Protein AF-A0A6A5BZR7-F1 (afdb_monomer)

Mean predicted aligned error: 7.22 Å

Organism: Naegleria fowleri (NCBI:txid5763)

Nearest PDB structures (foldseek):
  1f6o-assembly1_A  TM=9.268E-01  e=1.155E-20  Homo sapiens
  1f4r-assembly1_A  TM=9.320E-01  e=6.152E-20  Homo sapiens
  1ewn-assembly1_A  TM=9.133E-01  e=1.699E-19  Homo sapiens
  1bnk-assembly1_A  TM=9.308E-01  e=7.127E-19  Homo sapiens
  3qi5-assembly1_A  TM=9.027E-01  e=2.740E-19  Homo sapiens

Solvent-accessible surface area (backbone atoms only — not comparable to full-atom values): 13795 Å² total; per-residue (Å²): 133,86,81,86,47,73,41,71,60,60,70,69,67,34,56,35,59,31,63,58,40,36,60,63,43,49,68,25,28,46,38,31,47,56,93,90,38,76,34,41,22,30,28,37,23,30,33,41,28,73,5,45,84,27,63,71,27,85,16,32,74,66,46,79,47,93,76,50,52,39,30,24,36,44,37,32,14,26,26,38,40,61,42,101,83,65,78,39,38,35,48,25,38,12,13,20,72,53,66,76,38,36,15,26,27,37,52,28,13,29,46,51,47,77,74,19,38,58,52,20,50,48,38,44,36,76,77,30,86,86,58,55,72,89,81,53,45,77,42,53,42,19,28,25,29,47,37,31,21,36,22,57,70,53,46,48,90,84,44,46,51,43,48,33,73,78,43,90,42,42,38,50,29,37,77,57,81,78,84,69,86,73,81,90,73,86,81,92,77,91,75,95,70,97,70,91,73,91,50,76,68,84,77,55,64,63,43,54,31,26,48,31,54,52,83,94,34,82,88,18,63,78,56,30,70,40,56,41,17,42,35,35,58,91,51,57,73,21,38,55,62,82,77,57,76,90,31,71,81,44,61,45,76,45,115

Radius of gyration: 18.72 Å; Cα contacts (8 Å, |Δi|>4): 551; chains: 1; bounding box: 56×50×40 Å

Structure (mmCIF, N/CA/C/O backbone):
data_AF-A0A6A5BZR7-F1
#
_entry.id   AF-A0A6A5BZR7-F1
#
loop_
_atom_site.group_PDB
_atom_site.id
_atom_site.type_symbol
_atom_site.label_atom_id
_atom_site.label_alt_id
_atom_site.label_comp_id
_atom_site.label_asym_id
_atom_site.label_entity_id
_atom_site.label_seq_id
_atom_site.pdbx_PDB_ins_code
_atom_site.Cartn_x
_atom_site.Cartn_y
_atom_site.Cartn_z
_atom_site.occupancy
_atom_site.B_iso_or_equiv
_atom_site.auth_seq_id
_atom_site.auth_comp_id
_atom_site.auth_asym_id
_atom_site.auth_atom_id
_atom_site.pdbx_PDB_model_num
ATOM 1 N N . MET A 1 1 ? -29.714 14.299 5.072 1.00 38.81 1 MET A N 1
ATOM 2 C CA . MET A 1 1 ? -28.307 13.866 4.929 1.00 38.81 1 MET A CA 1
ATOM 3 C C . MET A 1 1 ? -28.242 12.860 3.794 1.00 38.81 1 MET A C 1
ATOM 5 O O . MET A 1 1 ? -28.954 11.868 3.857 1.00 38.81 1 MET A O 1
ATOM 9 N N . LEU A 1 2 ? -27.482 13.130 2.731 1.00 43.81 2 LEU A N 1
ATOM 10 C CA . LEU A 1 2 ? -27.268 12.144 1.669 1.00 43.81 2 LEU A CA 1
ATOM 11 C C . LEU A 1 2 ? -26.301 11.085 2.204 1.00 43.81 2 LEU A C 1
ATOM 13 O O . LEU A 1 2 ? -25.150 11.412 2.480 1.00 43.81 2 LEU A O 1
ATOM 17 N N . ALA A 1 3 ? -26.760 9.844 2.366 1.00 52.00 3 ALA A N 1
ATOM 18 C CA . ALA A 1 3 ? -25.882 8.738 2.726 1.00 52.00 3 ALA A CA 1
ATOM 19 C C . ALA A 1 3 ? -24.811 8.570 1.637 1.00 52.00 3 ALA A C 1
ATOM 21 O O . ALA A 1 3 ? -25.118 8.470 0.442 1.00 52.00 3 ALA A O 1
ATOM 22 N N . THR A 1 4 ? -23.547 8.604 2.043 1.00 62.41 4 THR A N 1
ATOM 23 C CA . THR A 1 4 ? -22.429 8.183 1.204 1.00 62.41 4 THR A CA 1
ATOM 24 C C . THR A 1 4 ? -22.495 6.668 1.100 1.00 62.41 4 THR A C 1
ATOM 26 O O . THR A 1 4 ? -22.418 5.983 2.114 1.00 62.41 4 THR A O 1
ATOM 29 N N . SER A 1 5 ? -22.711 6.150 -0.105 1.00 76.81 5 SER A N 1
ATOM 30 C CA . SER A 1 5 ? -22.790 4.715 -0.357 1.00 76.81 5 SER A CA 1
ATOM 31 C C . SER A 1 5 ? -21.512 4.255 -1.047 1.00 76.81 5 SER A C 1
ATOM 33 O O . SER A 1 5 ? -21.046 4.908 -1.983 1.00 76.81 5 SER A O 1
ATOM 35 N N . PHE A 1 6 ? -20.967 3.140 -0.581 1.00 86.06 6 PHE A N 1
ATOM 36 C CA . PHE A 1 6 ? -19.783 2.500 -1.137 1.00 86.06 6 PHE A CA 1
ATOM 37 C C . PHE A 1 6 ? -20.186 1.195 -1.818 1.00 86.06 6 PHE A C 1
ATOM 39 O O . PHE A 1 6 ? -21.152 0.552 -1.407 1.00 86.06 6 PHE A O 1
ATOM 46 N N . THR A 1 7 ? -19.453 0.814 -2.858 1.00 92.81 7 THR A N 1
ATOM 47 C CA . THR A 1 7 ? -19.550 -0.518 -3.459 1.00 92.81 7 THR A CA 1
ATOM 48 C C . THR A 1 7 ? -18.179 -1.156 -3.488 1.00 92.81 7 THR A C 1
ATOM 50 O O . THR A 1 7 ? -17.180 -0.468 -3.697 1.00 92.81 7 THR A O 1
ATOM 53 N N . ARG A 1 8 ? -18.127 -2.475 -3.307 1.00 95.62 8 ARG A N 1
ATOM 54 C CA . ARG A 1 8 ? -16.908 -3.247 -3.535 1.00 95.62 8 ARG A CA 1
ATOM 55 C C . ARG A 1 8 ? -16.474 -3.080 -4.990 1.00 95.62 8 ARG A C 1
ATOM 57 O O . ARG A 1 8 ? -17.323 -3.101 -5.884 1.00 95.62 8 ARG A O 1
ATOM 64 N N . VAL A 1 9 ? -15.172 -2.918 -5.218 1.00 95.62 9 VAL A N 1
ATOM 65 C CA . VAL A 1 9 ? -14.629 -2.904 -6.585 1.00 95.62 9 VAL A CA 1
ATOM 66 C C . VAL A 1 9 ? -14.819 -4.286 -7.230 1.00 95.62 9 VAL A C 1
ATOM 68 O O . VAL A 1 9 ? -14.765 -5.299 -6.523 1.00 95.62 9 VAL A O 1
ATOM 71 N N . PRO A 1 10 ? -15.047 -4.369 -8.550 1.00 95.19 10 PRO A N 1
ATOM 72 C CA . PRO A 1 10 ? -15.221 -5.652 -9.221 1.00 95.19 10 PRO A CA 1
ATOM 73 C C . PRO A 1 10 ? -13.915 -6.464 -9.231 1.00 95.19 10 PRO A C 1
ATOM 75 O O . PRO A 1 10 ? -12.820 -5.917 -9.125 1.00 95.19 10 PRO A O 1
ATOM 78 N N . ALA A 1 11 ? -14.013 -7.789 -9.349 1.00 93.75 11 ALA A N 1
ATOM 79 C CA . ALA A 1 11 ? -12.857 -8.688 -9.256 1.00 93.75 11 ALA A CA 1
ATOM 80 C C . ALA A 1 11 ? -11.790 -8.438 -10.343 1.00 93.75 11 ALA A C 1
ATOM 82 O O . ALA A 1 11 ? -10.596 -8.585 -10.084 1.00 93.75 11 ALA A O 1
ATOM 83 N N . ASP A 1 12 ? -12.212 -8.019 -11.535 1.00 93.19 12 ASP A N 1
ATOM 84 C CA . ASP A 1 12 ? -11.346 -7.669 -12.664 1.00 93.19 12 ASP A CA 1
ATOM 85 C C . ASP A 1 12 ? -10.658 -6.301 -12.499 1.00 93.19 12 ASP A C 1
ATOM 87 O O . ASP A 1 12 ? -9.730 -5.982 -13.245 1.00 93.19 12 ASP A O 1
ATOM 91 N N . PHE A 1 13 ? -11.033 -5.506 -11.486 1.00 95.12 13 PHE A N 1
ATOM 92 C CA . PHE A 1 13 ? -10.380 -4.234 -11.170 1.00 95.12 13 PHE A CA 1
ATOM 93 C C . PHE A 1 13 ? -8.868 -4.399 -10.981 1.00 95.12 13 PHE A C 1
ATOM 95 O O . PHE A 1 13 ? -8.091 -3.568 -11.451 1.00 95.12 13 PHE A O 1
ATOM 102 N N . TYR A 1 14 ? -8.448 -5.475 -10.317 1.00 95.56 14 TYR A N 1
ATOM 103 C CA . TYR A 1 14 ? -7.046 -5.725 -9.992 1.00 95.56 14 TYR A CA 1
ATOM 104 C C . TYR A 1 14 ? -6.211 -6.154 -11.207 1.00 95.56 14 TYR A C 1
ATOM 106 O O . TYR A 1 14 ? -4.990 -6.008 -11.201 1.00 95.56 14 TYR A O 1
ATOM 114 N N . GLU A 1 15 ? -6.850 -6.678 -12.254 1.00 90.31 15 GLU A N 1
ATOM 115 C CA . GLU A 1 15 ? -6.195 -7.276 -13.416 1.00 90.31 15 GLU A CA 1
ATOM 116 C C . GLU A 1 15 ? -5.726 -6.202 -14.410 1.00 90.31 15 GLU A C 1
ATOM 118 O O . GLU A 1 15 ? -6.294 -6.013 -15.490 1.00 90.31 15 GLU A O 1
ATOM 123 N N . LYS A 1 16 ? -4.651 -5.489 -14.065 1.00 91.50 16 LYS A N 1
ATOM 124 C CA . LYS A 1 16 ? -4.050 -4.418 -14.880 1.00 91.50 16 LYS A CA 1
ATOM 125 C C . LYS A 1 16 ? -2.525 -4.473 -14.820 1.00 91.50 16 LYS A C 1
ATOM 127 O O . LYS A 1 16 ? -1.957 -5.215 -14.027 1.00 91.50 16 LYS A O 1
ATOM 132 N N . ASP A 1 17 ? -1.837 -3.709 -15.666 1.00 93.69 17 ASP A N 1
ATOM 133 C CA . ASP A 1 17 ? -0.408 -3.489 -15.435 1.00 93.69 17 ASP A CA 1
ATOM 134 C C . ASP A 1 17 ? -0.195 -2.740 -14.104 1.00 93.69 17 ASP A C 1
ATOM 136 O O . ASP A 1 17 ? -1.072 -2.015 -13.625 1.00 93.69 17 ASP A O 1
ATOM 140 N N . CYS A 1 18 ? 0.967 -2.950 -13.482 1.00 96.00 18 CYS A N 1
ATOM 141 C CA . CYS A 1 18 ? 1.227 -2.499 -12.115 1.00 96.00 18 CYS A CA 1
ATOM 142 C C . CYS A 1 18 ? 1.126 -0.973 -11.959 1.00 96.00 18 CYS A C 1
ATOM 144 O O . CYS A 1 18 ? 0.623 -0.486 -10.946 1.00 96.00 18 CYS A O 1
ATOM 146 N N . GLU A 1 19 ? 1.556 -0.211 -12.966 1.00 95.94 19 GLU A N 1
ATOM 147 C CA . GLU A 1 19 ? 1.469 1.249 -12.930 1.00 95.94 19 GLU A CA 1
ATOM 148 C C . GLU A 1 19 ? 0.034 1.745 -13.079 1.00 95.94 19 GLU A C 1
ATOM 150 O O . GLU A 1 19 ? -0.363 2.672 -12.374 1.00 95.94 19 GLU A O 1
ATOM 155 N N . THR A 1 20 ? -0.750 1.151 -13.980 1.00 95.62 20 THR A N 1
ATOM 156 C CA . THR A 1 20 ? -2.169 1.489 -14.133 1.00 95.62 20 THR A CA 1
ATOM 157 C C . THR A 1 20 ? -2.944 1.158 -12.866 1.00 95.62 20 THR A C 1
ATOM 159 O O . THR A 1 20 ? -3.665 2.019 -12.366 1.00 95.62 20 THR A O 1
ATOM 162 N N . LEU A 1 21 ? -2.732 -0.025 -12.274 1.00 96.94 21 LEU A N 1
ATOM 163 C CA . LEU A 1 21 ? -3.353 -0.360 -10.991 1.00 96.94 21 LEU A CA 1
ATOM 164 C C . LEU A 1 21 ? -2.958 0.647 -9.902 1.00 96.94 21 LEU A C 1
ATOM 166 O O . LEU A 1 21 ? -3.813 1.102 -9.150 1.00 96.94 21 LEU A O 1
ATOM 170 N N . ALA A 1 22 ? -1.682 1.038 -9.826 1.00 97.88 22 ALA A N 1
ATOM 171 C CA . ALA A 1 22 ? -1.225 2.014 -8.840 1.00 97.88 22 ALA A CA 1
ATOM 172 C C . ALA A 1 22 ? -1.935 3.370 -8.983 1.00 97.88 22 ALA A C 1
ATOM 174 O O . ALA A 1 22 ? -2.339 3.965 -7.985 1.00 97.88 22 ALA A O 1
ATOM 175 N N . LYS A 1 23 ? -2.135 3.846 -10.213 1.00 96.44 23 LYS A N 1
ATOM 176 C CA . LYS A 1 23 ? -2.876 5.088 -10.477 1.00 96.44 23 LYS A CA 1
ATOM 177 C C . LYS A 1 23 ? -4.348 4.951 -10.082 1.00 96.44 23 LYS A C 1
ATOM 179 O O . LYS A 1 23 ? -4.868 5.836 -9.413 1.00 96.44 23 LYS A O 1
ATOM 184 N N . GLU A 1 24 ? -4.978 3.828 -10.422 1.00 95.38 24 GLU A N 1
ATOM 185 C CA . GLU A 1 24 ? -6.392 3.549 -10.133 1.00 95.38 24 GLU A CA 1
ATOM 186 C C . GLU A 1 24 ? -6.716 3.295 -8.670 1.00 95.38 24 GLU A C 1
ATOM 188 O O . GLU A 1 24 ? -7.863 3.461 -8.258 1.00 95.38 24 GLU A O 1
ATOM 193 N N . LEU A 1 25 ? -5.729 2.869 -7.885 1.00 97.12 25 LEU A N 1
ATOM 194 C CA . LEU A 1 25 ? -5.889 2.699 -6.449 1.00 97.12 25 LEU A CA 1
ATOM 195 C C . LEU A 1 25 ? -6.052 4.040 -5.733 1.00 97.12 25 LEU A C 1
ATOM 197 O O . LEU A 1 25 ? -6.693 4.078 -4.687 1.00 97.12 25 LEU A O 1
ATOM 201 N N . ILE A 1 26 ? -5.514 5.137 -6.278 1.00 97.12 26 ILE A N 1
ATOM 202 C CA . ILE A 1 26 ? -5.724 6.471 -5.709 1.00 97.12 26 ILE A CA 1
ATOM 203 C C . ILE A 1 26 ? -7.222 6.795 -5.726 1.00 97.12 26 ILE A C 1
ATOM 205 O O . ILE A 1 26 ? -7.882 6.693 -6.752 1.00 97.12 26 ILE A O 1
ATOM 209 N N . GLY A 1 27 ? -7.758 7.181 -4.568 1.00 94.25 27 GLY A N 1
ATOM 210 C CA . GLY A 1 27 ? -9.181 7.478 -4.397 1.00 94.25 27 GLY A CA 1
ATOM 211 C C . GLY A 1 27 ? -10.055 6.277 -4.026 1.00 94.25 27 GLY A C 1
ATOM 212 O O . GLY A 1 27 ? -11.164 6.481 -3.531 1.00 94.25 27 GLY A O 1
ATOM 213 N N . LYS A 1 28 ? -9.568 5.036 -4.167 1.00 95.75 28 LYS A N 1
ATOM 214 C CA . LYS A 1 28 ? -10.268 3.851 -3.642 1.00 95.75 28 LYS A CA 1
ATOM 215 C C . LYS A 1 28 ? -10.178 3.800 -2.123 1.00 95.75 28 LYS A C 1
ATOM 217 O O . LYS A 1 28 ? -9.258 4.350 -1.517 1.00 95.75 28 LYS A O 1
ATOM 222 N N . VAL A 1 29 ? -11.132 3.120 -1.502 1.00 96.88 29 VAL A N 1
ATOM 223 C CA . VAL A 1 29 ? -11.183 2.940 -0.052 1.00 96.88 29 VAL A CA 1
ATOM 224 C C . VAL A 1 29 ? -10.634 1.568 0.291 1.00 96.88 29 VAL A C 1
ATOM 226 O O . VAL A 1 29 ? -11.188 0.558 -0.133 1.00 96.88 29 VAL A O 1
ATOM 229 N N . LEU A 1 30 ? -9.557 1.533 1.074 1.00 98.44 30 LEU A N 1
ATOM 230 C CA . LEU A 1 30 ? -9.079 0.298 1.683 1.00 98.44 30 LEU A CA 1
ATOM 231 C C . LEU A 1 30 ? -9.854 0.051 2.970 1.00 98.44 30 LEU A C 1
ATOM 233 O O . LEU A 1 30 ? -9.912 0.929 3.834 1.00 98.44 30 LEU A O 1
ATOM 237 N N . VAL A 1 31 ? -10.431 -1.141 3.085 1.00 98.19 31 VAL A N 1
ATOM 238 C CA . VAL A 1 31 ? -11.244 -1.555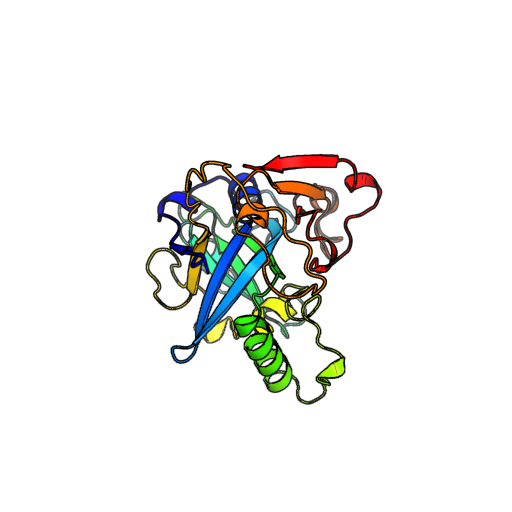 4.226 1.00 98.19 31 VAL A CA 1
ATOM 239 C C . VAL A 1 31 ? -10.600 -2.754 4.903 1.00 98.19 31 VAL A C 1
ATOM 241 O O . VAL A 1 31 ? -10.197 -3.700 4.231 1.00 98.19 31 VAL A O 1
ATOM 244 N N . HIS A 1 32 ? -10.539 -2.710 6.233 1.00 98.44 32 HIS A N 1
ATOM 245 C CA . HIS A 1 32 ? -10.290 -3.872 7.074 1.00 98.44 32 HIS A CA 1
ATOM 246 C C . HIS A 1 32 ? -11.384 -3.981 8.146 1.00 98.44 32 HIS A C 1
ATOM 248 O O . HIS A 1 32 ? -11.616 -3.036 8.904 1.00 98.44 32 HIS A O 1
ATOM 254 N N . VAL A 1 33 ? -12.080 -5.116 8.204 1.00 97.75 33 VAL A N 1
ATOM 255 C CA . VAL A 1 33 ? -13.114 -5.403 9.203 1.00 97.75 33 VAL A CA 1
ATOM 256 C C . VAL A 1 33 ? -12.502 -6.171 10.372 1.00 97.75 33 VAL A C 1
ATOM 258 O O . VAL A 1 33 ? -12.254 -7.365 10.286 1.00 97.75 33 VAL A O 1
ATOM 261 N N . VAL A 1 34 ? -12.322 -5.498 11.507 1.00 94.38 34 VAL A N 1
ATOM 262 C CA . VAL A 1 34 ? -11.735 -6.074 12.724 1.00 94.38 34 VAL A CA 1
ATOM 263 C C . VAL A 1 34 ? -12.813 -6.198 13.791 1.00 94.38 34 VAL A C 1
ATOM 265 O O . VAL A 1 34 ? -13.373 -5.194 14.225 1.00 94.38 34 VAL A O 1
ATOM 268 N N . ASN A 1 35 ? -13.102 -7.415 14.265 1.00 92.56 35 ASN A N 1
ATOM 269 C CA . ASN A 1 35 ? -14.135 -7.659 15.285 1.00 92.56 35 ASN A CA 1
ATOM 270 C C . ASN A 1 35 ? -15.490 -7.007 14.930 1.00 92.56 35 ASN A C 1
ATOM 272 O O . ASN A 1 35 ? -16.092 -6.331 15.765 1.00 92.56 35 ASN A O 1
ATOM 276 N N . GLN A 1 36 ? -15.940 -7.173 13.679 1.00 94.00 36 GLN A N 1
ATOM 277 C CA . GLN A 1 36 ? -17.164 -6.567 13.120 1.00 94.00 36 GLN A CA 1
ATOM 278 C C . GLN A 1 36 ? -17.147 -5.028 13.046 1.00 94.00 36 GLN A C 1
ATOM 280 O O . GLN A 1 36 ? -18.164 -4.414 12.729 1.00 94.00 36 GLN A O 1
ATOM 285 N N . LYS A 1 37 ? -16.005 -4.384 13.313 1.00 95.38 37 LYS A N 1
ATOM 286 C CA . LYS A 1 37 ? -15.824 -2.941 13.148 1.00 95.38 37 LYS A CA 1
ATOM 287 C C . LYS A 1 37 ? -15.039 -2.653 11.884 1.00 95.38 37 LYS A C 1
ATOM 289 O O . LYS A 1 37 ? -13.971 -3.214 11.657 1.00 95.38 37 LYS A O 1
ATOM 294 N N . ARG A 1 38 ? -15.557 -1.730 11.088 1.00 95.75 38 ARG A N 1
ATOM 295 C CA . ARG A 1 38 ? -14.895 -1.223 9.895 1.00 95.75 38 ARG A CA 1
ATOM 296 C C . ARG A 1 38 ? -13.774 -0.261 10.287 1.00 95.75 38 ARG A C 1
ATOM 298 O O . ARG A 1 38 ? -14.024 0.709 10.995 1.00 95.75 38 ARG A O 1
ATOM 305 N N . VAL A 1 39 ? -12.566 -0.506 9.793 1.00 97.62 39 VAL A N 1
ATOM 306 C CA . VAL A 1 39 ? -11.456 0.449 9.820 1.00 97.62 39 VAL A CA 1
ATOM 307 C C . VAL A 1 39 ? -11.050 0.714 8.375 1.00 97.62 39 VAL A C 1
ATOM 309 O O . VAL A 1 39 ? -10.584 -0.190 7.682 1.00 97.62 39 VAL A O 1
ATOM 312 N N . SER A 1 40 ? -11.265 1.936 7.892 1.00 97.00 40 SER A N 1
ATOM 313 C CA . SER A 1 40 ? -11.065 2.275 6.484 1.00 97.00 40 SER A CA 1
ATOM 314 C C . SER A 1 40 ? -10.424 3.635 6.242 1.00 97.00 40 SER A C 1
ATOM 316 O O . SER A 1 40 ? -10.392 4.516 7.099 1.00 97.00 40 SER A O 1
ATOM 318 N N . GLY A 1 41 ? -9.897 3.813 5.035 1.00 96.56 41 GLY A N 1
ATOM 319 C CA . GLY A 1 41 ? -9.432 5.109 4.566 1.00 96.56 41 GLY A CA 1
ATOM 320 C C . GLY A 1 41 ? -9.246 5.139 3.057 1.00 96.56 41 GLY A C 1
ATOM 321 O O . GLY A 1 41 ? -9.022 4.109 2.418 1.00 96.56 41 GLY A O 1
ATOM 322 N N . VAL A 1 42 ? -9.339 6.337 2.492 1.00 97.06 42 VAL A N 1
ATOM 323 C CA . VAL A 1 42 ? -9.114 6.585 1.069 1.00 97.06 42 VAL A CA 1
ATOM 324 C C . VAL A 1 42 ? -7.622 6.534 0.783 1.00 97.06 42 VAL A C 1
ATOM 326 O O . VAL A 1 42 ? -6.839 7.194 1.457 1.00 97.06 42 VAL A O 1
ATOM 329 N N . ILE A 1 43 ? -7.212 5.779 -0.227 1.00 98.31 43 ILE A N 1
ATOM 330 C CA . ILE A 1 43 ? -5.817 5.667 -0.640 1.00 98.31 43 ILE A CA 1
ATOM 331 C C . ILE A 1 43 ? -5.377 6.976 -1.309 1.00 98.31 43 ILE A C 1
ATOM 333 O O . ILE A 1 43 ? -5.956 7.413 -2.304 1.00 98.31 43 ILE A O 1
ATOM 337 N N . VAL A 1 44 ? -4.328 7.600 -0.769 1.00 98.12 44 VAL A N 1
ATOM 338 C CA . VAL A 1 44 ? -3.804 8.897 -1.250 1.00 98.12 44 VAL A CA 1
ATOM 339 C C . VAL A 1 44 ? -2.353 8.827 -1.726 1.00 98.12 44 VAL A C 1
ATOM 341 O O . VAL A 1 44 ? -1.865 9.759 -2.369 1.00 98.12 44 VAL A O 1
ATOM 344 N N . GLU A 1 45 ? -1.652 7.736 -1.411 1.00 98.69 45 GLU A N 1
ATOM 345 C CA . GLU A 1 45 ? -0.258 7.527 -1.788 1.00 98.69 45 GLU A CA 1
ATOM 346 C C . GLU A 1 45 ? 0.053 6.044 -1.983 1.00 98.69 45 GLU A C 1
ATOM 348 O O . GLU A 1 45 ? -0.201 5.228 -1.088 1.00 98.69 45 GLU A O 1
ATOM 353 N N . VAL A 1 46 ? 0.676 5.716 -3.114 1.00 98.88 46 VAL A N 1
ATOM 354 C CA . VAL A 1 46 ? 1.126 4.357 -3.435 1.00 98.88 46 VAL A CA 1
ATOM 355 C C . VAL A 1 46 ? 2.475 4.345 -4.155 1.00 98.88 46 VAL A C 1
ATOM 357 O O . VAL A 1 46 ? 2.913 5.363 -4.694 1.00 98.88 46 VAL A O 1
ATOM 360 N N . GLU A 1 47 ? 3.125 3.183 -4.201 1.00 98.75 47 GLU A N 1
ATOM 361 C CA . GLU A 1 47 ? 4.308 2.923 -5.034 1.00 98.75 47 GLU A CA 1
ATOM 362 C C . GLU A 1 47 ? 4.121 1.651 -5.862 1.00 98.75 47 GLU A C 1
ATOM 364 O O . GLU A 1 47 ? 3.724 0.618 -5.329 1.00 98.75 47 GLU A O 1
ATOM 369 N N . ALA A 1 48 ? 4.437 1.715 -7.155 1.00 98.50 48 ALA A N 1
ATOM 370 C CA . ALA A 1 48 ? 4.446 0.559 -8.042 1.00 98.50 48 ALA A CA 1
ATOM 371 C C . ALA A 1 48 ? 5.806 -0.156 -8.003 1.00 98.50 48 ALA A C 1
ATOM 373 O O . ALA A 1 48 ? 6.868 0.480 -8.049 1.00 98.50 48 ALA A O 1
ATOM 374 N N . TYR A 1 49 ? 5.758 -1.487 -7.959 1.00 98.06 49 TYR A N 1
ATOM 375 C CA . TYR A 1 49 ? 6.909 -2.373 -8.103 1.00 98.06 49 TYR A CA 1
ATOM 376 C C . TYR A 1 49 ? 6.668 -3.310 -9.288 1.00 98.06 49 TYR A C 1
ATOM 378 O O . TYR A 1 49 ? 5.751 -4.135 -9.263 1.00 98.06 49 TYR A O 1
ATOM 386 N N . LEU A 1 50 ? 7.460 -3.140 -10.352 1.00 96.81 50 LEU A N 1
ATOM 387 C CA . LEU A 1 50 ? 7.145 -3.691 -11.685 1.00 96.81 50 LEU A CA 1
ATOM 388 C C . LEU A 1 50 ? 7.575 -5.149 -11.885 1.00 96.81 50 LEU A C 1
ATOM 390 O O . LEU A 1 50 ? 7.319 -5.732 -12.933 1.00 96.81 50 LEU A O 1
ATOM 394 N N . GLY A 1 51 ? 8.196 -5.758 -10.880 1.00 95.38 51 GLY A N 1
ATOM 395 C CA . GLY A 1 51 ? 8.583 -7.161 -10.929 1.00 95.38 51 GLY A CA 1
ATOM 396 C C . GLY A 1 51 ? 10.019 -7.386 -11.383 1.00 95.38 51 GLY A C 1
ATOM 397 O O . GLY A 1 51 ? 10.942 -6.765 -10.858 1.00 95.38 51 GLY A O 1
ATOM 398 N N . ASP A 1 52 ? 10.200 -8.304 -12.329 1.00 94.69 52 ASP A N 1
ATOM 399 C CA . ASP A 1 52 ? 11.489 -8.900 -12.701 1.00 94.69 52 ASP A CA 1
ATOM 400 C C . ASP A 1 52 ? 12.540 -7.884 -13.164 1.00 94.69 52 ASP A C 1
ATOM 402 O O . ASP A 1 52 ? 13.731 -8.068 -12.927 1.00 94.69 52 ASP A O 1
ATOM 406 N N . GLU A 1 53 ? 12.116 -6.802 -13.803 1.00 95.06 53 GLU A N 1
ATOM 407 C CA . GLU A 1 53 ? 12.995 -5.741 -14.298 1.00 95.06 53 GLU A CA 1
ATOM 408 C C . GLU A 1 53 ? 13.352 -4.702 -13.227 1.00 95.06 53 GLU A C 1
ATOM 410 O O . GLU A 1 53 ? 14.386 -4.042 -13.320 1.00 95.06 53 GLU A O 1
ATOM 415 N N . ASP A 1 54 ? 12.527 -4.573 -12.189 1.00 97.25 54 ASP A N 1
ATOM 416 C CA . ASP A 1 54 ? 12.603 -3.490 -11.219 1.00 97.25 54 ASP A CA 1
ATOM 417 C C . ASP A 1 54 ? 13.599 -3.789 -10.103 1.00 97.25 54 ASP A C 1
ATOM 419 O O . ASP A 1 54 ? 13.283 -4.531 -9.175 1.00 97.25 54 ASP A O 1
ATOM 423 N N . LYS A 1 55 ? 14.783 -3.160 -10.142 1.00 97.88 55 LYS A N 1
ATOM 424 C CA . LYS A 1 55 ? 15.847 -3.341 -9.132 1.00 97.88 55 LYS A CA 1
ATOM 425 C C . LYS A 1 55 ? 15.402 -3.055 -7.694 1.00 97.88 55 LYS A C 1
ATOM 427 O O . LYS A 1 55 ? 16.030 -3.555 -6.761 1.00 97.88 55 LYS A O 1
ATOM 432 N N . ALA A 1 56 ? 14.347 -2.261 -7.496 1.00 97.19 56 ALA A N 1
ATOM 433 C CA . ALA A 1 56 ? 13.797 -1.979 -6.171 1.00 97.19 56 ALA A CA 1
ATOM 434 C C . ALA A 1 56 ? 12.785 -3.038 -5.696 1.00 97.19 56 ALA A C 1
ATOM 436 O O . ALA A 1 56 ? 12.396 -3.030 -4.528 1.00 97.19 56 ALA A O 1
ATOM 437 N N . SER A 1 57 ? 12.327 -3.928 -6.580 1.00 96.69 57 SER A N 1
ATOM 438 C CA . SER A 1 57 ? 11.337 -4.954 -6.263 1.00 96.69 57 SER A CA 1
ATOM 439 C C . SER A 1 57 ? 11.960 -6.170 -5.579 1.00 96.69 57 SER A C 1
ATOM 441 O O . SER A 1 57 ? 13.059 -6.621 -5.906 1.00 96.69 57 SER A O 1
ATOM 443 N N . HIS A 1 58 ? 11.209 -6.793 -4.669 1.00 95.81 58 HIS A N 1
ATOM 444 C CA . HIS A 1 58 ? 11.606 -8.066 -4.057 1.00 95.81 58 HIS A CA 1
ATOM 445 C C . HIS A 1 58 ? 11.622 -9.244 -5.033 1.00 95.81 58 HIS A C 1
ATOM 447 O O . HIS A 1 58 ? 12.184 -10.290 -4.712 1.00 95.81 58 HIS A O 1
ATOM 453 N N . SER A 1 59 ? 10.991 -9.091 -6.188 1.00 96.62 59 SER A N 1
ATOM 454 C CA . SER A 1 59 ? 10.946 -10.058 -7.284 1.00 96.62 59 SER A CA 1
ATOM 455 C C . SER A 1 59 ? 11.955 -9.756 -8.392 1.00 96.62 59 SER A C 1
ATOM 457 O O . SER A 1 59 ? 11.976 -10.483 -9.375 1.00 96.62 59 SER A O 1
ATOM 459 N N . TYR A 1 60 ? 12.820 -8.743 -8.241 1.00 96.81 60 TYR A N 1
ATOM 460 C CA . TYR A 1 60 ? 13.844 -8.407 -9.236 1.00 96.81 60 TYR A CA 1
ATOM 461 C C . TYR A 1 60 ? 14.619 -9.650 -9.702 1.00 96.81 60 TYR A C 1
ATOM 463 O O . TYR A 1 60 ? 15.126 -10.403 -8.865 1.00 96.81 60 TYR A O 1
ATOM 471 N N . LEU A 1 61 ? 14.741 -9.841 -11.018 1.00 96.38 61 LEU A N 1
ATOM 472 C CA . LEU A 1 61 ? 15.284 -11.030 -11.691 1.00 96.38 61 LEU A CA 1
ATOM 473 C C . LEU A 1 61 ? 14.503 -12.328 -11.422 1.00 96.38 61 LEU A C 1
ATOM 475 O O . LEU A 1 61 ? 15.098 -13.404 -11.350 1.00 96.38 61 LEU A O 1
ATOM 479 N N . GLY A 1 62 ? 13.188 -12.239 -11.216 1.00 94.69 62 GLY A N 1
ATOM 480 C CA . GLY A 1 62 ? 12.331 -13.388 -10.918 1.00 94.69 62 GLY A CA 1
ATOM 481 C C . GLY A 1 62 ? 12.652 -14.053 -9.575 1.00 94.69 62 GLY A C 1
ATOM 482 O O . GLY A 1 62 ? 12.411 -15.246 -9.389 1.00 94.69 62 GLY A O 1
ATOM 483 N N . LYS A 1 63 ? 13.250 -13.319 -8.624 1.00 95.69 63 LYS A N 1
ATOM 484 C CA . LYS A 1 63 ? 13.650 -13.871 -7.320 1.00 95.69 63 LYS A CA 1
ATOM 485 C C . LYS A 1 63 ? 12.439 -14.394 -6.560 1.00 95.69 63 LYS A C 1
ATOM 487 O O . LYS A 1 63 ? 11.585 -13.614 -6.142 1.00 95.69 63 LYS A O 1
ATOM 492 N N . GLN A 1 64 ? 12.409 -15.690 -6.282 1.00 95.31 64 GLN A N 1
ATOM 493 C CA . GLN A 1 64 ? 11.370 -16.325 -5.473 1.00 95.31 64 GLN A CA 1
ATOM 494 C C . GLN A 1 64 ? 11.939 -16.845 -4.153 1.00 95.31 64 GLN A C 1
ATOM 496 O O . GLN A 1 64 ? 13.022 -17.422 -4.087 1.00 95.31 64 GLN A O 1
ATOM 501 N N . SER A 1 65 ? 11.203 -16.615 -3.071 1.00 95.06 65 SER A N 1
ATOM 502 C CA . SER A 1 65 ? 11.537 -17.064 -1.725 1.00 95.06 65 SER A CA 1
ATOM 503 C C . SER A 1 65 ? 10.267 -17.219 -0.890 1.00 95.06 65 SER A C 1
ATOM 505 O O . SER A 1 65 ? 9.222 -16.648 -1.197 1.00 95.06 65 SER A O 1
ATOM 507 N N . GLN A 1 66 ? 10.374 -17.879 0.263 1.00 93.88 66 GLN A N 1
ATOM 508 C CA . GLN A 1 66 ? 9.267 -17.933 1.228 1.00 93.88 66 GLN A CA 1
ATOM 509 C C . GLN A 1 66 ? 8.817 -16.543 1.720 1.00 93.88 66 GLN A C 1
ATOM 511 O O . GLN A 1 66 ? 7.715 -16.396 2.241 1.00 93.88 66 GLN A O 1
ATOM 516 N N . LYS A 1 67 ? 9.658 -15.509 1.572 1.00 93.00 67 LYS A N 1
ATOM 517 C CA . LYS A 1 67 ? 9.360 -14.141 2.020 1.00 93.00 67 LYS A CA 1
ATOM 518 C C . LYS A 1 67 ? 8.537 -13.324 1.027 1.00 93.00 67 LYS A C 1
ATOM 520 O O . LYS A 1 67 ? 7.946 -12.333 1.438 1.00 93.00 67 LYS A O 1
ATOM 525 N N . ASN A 1 68 ? 8.531 -13.696 -0.250 1.00 95.75 68 ASN A N 1
ATOM 526 C CA . ASN A 1 68 ? 7.834 -12.959 -1.305 1.00 95.75 68 ASN A CA 1
ATOM 527 C C . ASN A 1 68 ? 6.893 -13.842 -2.129 1.00 95.75 68 ASN A C 1
ATOM 529 O O . ASN A 1 68 ? 6.369 -13.360 -3.123 1.00 95.75 68 ASN A O 1
ATOM 533 N N . LYS A 1 69 ? 6.651 -15.096 -1.717 1.00 96.25 69 LYS A N 1
ATOM 534 C CA . LYS A 1 69 ? 5.742 -16.024 -2.408 1.00 96.25 69 LYS A CA 1
ATOM 535 C C . LYS A 1 69 ? 4.390 -15.382 -2.748 1.00 96.25 69 LYS A C 1
ATOM 537 O O . LYS A 1 69 ? 3.913 -15.545 -3.861 1.00 96.25 69 LYS A O 1
ATOM 542 N N . SER A 1 70 ? 3.838 -14.580 -1.836 1.00 97.25 70 SER A N 1
ATOM 543 C CA . SER A 1 70 ? 2.528 -13.946 -2.002 1.00 97.25 70 SER A CA 1
ATOM 544 C C . SER A 1 70 ? 2.532 -12.843 -3.064 1.00 97.25 70 SER A C 1
ATOM 546 O O . SER A 1 70 ? 1.502 -12.603 -3.671 1.00 97.25 70 SER A O 1
ATOM 548 N N . MET A 1 71 ? 3.691 -12.243 -3.380 1.00 97.00 71 MET A N 1
ATOM 549 C CA . MET A 1 71 ? 3.842 -11.306 -4.506 1.00 97.00 71 MET A CA 1
ATOM 550 C C . MET A 1 71 ? 3.563 -11.981 -5.863 1.00 97.00 71 MET A C 1
ATOM 552 O O . MET A 1 71 ? 3.227 -11.300 -6.823 1.00 97.00 71 MET A O 1
ATOM 556 N N . TYR A 1 72 ? 3.731 -13.305 -5.954 1.00 96.94 72 TYR A N 1
ATOM 557 C CA . TYR A 1 72 ? 3.559 -14.085 -7.185 1.00 96.94 72 TYR A CA 1
ATOM 558 C C . TYR A 1 72 ? 2.152 -14.679 -7.347 1.00 96.94 72 TYR A C 1
ATOM 560 O O . TYR A 1 72 ? 1.895 -15.354 -8.348 1.00 96.94 72 TYR A O 1
ATOM 568 N N . LEU A 1 73 ? 1.262 -14.443 -6.377 1.00 96.56 73 LEU A N 1
ATOM 569 C CA . LEU A 1 73 ? -0.146 -14.822 -6.469 1.00 96.56 73 LEU A CA 1
ATOM 570 C C . LEU A 1 73 ? -0.867 -13.975 -7.534 1.00 96.56 73 LEU A C 1
ATOM 572 O O . LEU A 1 73 ? -0.395 -12.883 -7.869 1.00 96.56 73 LEU A O 1
ATOM 576 N N . PRO A 1 74 ? -2.020 -14.443 -8.051 1.00 95.94 74 PRO A N 1
ATOM 577 C CA . PRO A 1 74 ? -2.821 -13.681 -9.007 1.00 95.94 74 PRO A CA 1
ATOM 578 C C . PRO A 1 74 ? -3.155 -12.269 -8.513 1.00 95.94 74 PRO A C 1
ATOM 580 O O . PRO A 1 74 ? -3.162 -12.015 -7.308 1.00 95.94 74 PRO A O 1
ATOM 583 N N . ALA A 1 75 ? -3.485 -11.352 -9.421 1.00 97.50 75 ALA A N 1
ATOM 584 C CA . ALA A 1 75 ? -3.880 -9.993 -9.060 1.00 97.50 75 ALA A CA 1
ATOM 585 C C . ALA A 1 75 ? -4.997 -9.951 -7.993 1.00 97.50 75 ALA A C 1
ATOM 587 O O . ALA A 1 75 ? -5.932 -10.762 -8.010 1.00 97.50 75 ALA A O 1
ATOM 588 N N . GLY A 1 76 ? -4.889 -8.987 -7.074 1.00 97.75 76 GLY A N 1
ATOM 589 C CA . GLY A 1 76 ? -5.846 -8.767 -5.985 1.00 97.75 76 GLY A CA 1
ATOM 590 C C . GLY A 1 76 ? -5.548 -9.521 -4.690 1.00 97.75 76 GLY A C 1
ATOM 591 O O . GLY A 1 76 ? -6.386 -9.524 -3.792 1.00 97.75 76 GLY A O 1
ATOM 592 N N . HIS A 1 77 ? -4.369 -10.128 -4.556 1.00 98.25 77 HIS A N 1
ATOM 593 C CA . HIS A 1 77 ? -3.933 -10.728 -3.298 1.00 98.25 77 HIS A CA 1
ATOM 594 C C . HIS A 1 77 ? -3.140 -9.736 -2.449 1.00 98.25 77 HIS A C 1
ATOM 596 O O . HIS A 1 77 ? -2.409 -8.878 -2.952 1.00 98.25 77 HIS A O 1
ATOM 602 N N . VAL A 1 78 ? -3.256 -9.896 -1.136 1.00 98.69 78 VAL A N 1
ATOM 603 C CA . VAL A 1 78 ? -2.441 -9.191 -0.154 1.00 98.69 78 VAL A CA 1
ATOM 604 C C . VAL A 1 78 ? -1.020 -9.749 -0.179 1.00 98.69 78 VAL A C 1
ATOM 606 O O . VAL A 1 78 ? -0.809 -10.950 -0.028 1.00 98.69 78 VAL A O 1
ATOM 609 N N . TYR A 1 79 ? -0.031 -8.866 -0.296 1.00 98.50 79 TYR A N 1
ATOM 610 C CA . TYR A 1 79 ? 1.367 -9.184 -0.030 1.00 98.50 79 TYR A CA 1
ATOM 611 C C . TYR A 1 79 ? 1.900 -8.311 1.106 1.00 98.50 79 TYR A C 1
ATOM 613 O O . TYR A 1 79 ? 2.072 -7.098 0.952 1.00 98.50 79 TYR A O 1
ATOM 621 N N . ILE A 1 80 ? 2.207 -8.932 2.246 1.00 98.44 80 ILE A N 1
ATOM 622 C CA . ILE A 1 80 ? 2.808 -8.256 3.394 1.00 98.44 80 ILE A CA 1
ATOM 623 C C . ILE A 1 80 ? 4.216 -8.780 3.638 1.00 98.44 80 ILE A C 1
ATOM 625 O O . ILE A 1 80 ? 4.466 -9.977 3.787 1.00 98.44 80 ILE A O 1
ATOM 629 N N . TYR A 1 81 ? 5.160 -7.852 3.758 1.00 95.75 81 TYR A N 1
ATOM 630 C CA . TYR A 1 81 ? 6.535 -8.163 4.125 1.00 95.75 81 TYR A CA 1
ATOM 631 C C . TYR A 1 81 ? 6.997 -7.339 5.323 1.00 95.75 81 TYR A C 1
ATOM 633 O O . TYR A 1 81 ? 6.534 -6.225 5.556 1.00 95.75 81 TYR A O 1
ATOM 641 N N . LYS A 1 82 ? 7.981 -7.872 6.054 1.00 93.62 82 LYS A N 1
ATOM 642 C CA . LYS A 1 82 ? 8.684 -7.122 7.098 1.00 93.62 82 LYS A CA 1
ATOM 643 C C . LYS A 1 82 ? 9.759 -6.250 6.448 1.00 93.62 82 LYS A C 1
ATOM 645 O O . LYS A 1 82 ? 10.636 -6.770 5.760 1.00 93.62 82 LYS A O 1
ATOM 650 N N . SER A 1 83 ? 9.698 -4.941 6.674 1.00 86.38 83 SER A N 1
ATOM 651 C CA . SER A 1 83 ? 10.698 -3.954 6.228 1.00 86.38 83 SER A CA 1
ATOM 652 C C . SER A 1 83 ? 12.136 -4.318 6.640 1.00 86.38 83 SER A C 1
ATOM 654 O O . SER A 1 83 ? 12.339 -5.153 7.513 1.00 86.38 83 SER A O 1
ATOM 656 N N . PHE A 1 84 ? 13.148 -3.674 6.038 1.00 65.81 84 PHE A N 1
ATOM 657 C CA . PHE A 1 84 ? 14.587 -4.019 6.108 1.00 65.81 84 PHE A CA 1
ATOM 658 C C . PHE A 1 84 ? 15.163 -4.304 7.515 1.00 65.81 84 PHE A C 1
ATOM 660 O O . PHE A 1 84 ? 16.124 -5.054 7.641 1.00 65.81 84 PHE A O 1
ATOM 667 N N . ARG A 1 85 ? 14.571 -3.760 8.589 1.00 66.12 85 ARG A N 1
ATOM 668 C CA . ARG A 1 85 ? 14.976 -4.034 9.987 1.00 66.12 85 ARG A CA 1
ATOM 669 C C . ARG A 1 85 ? 14.144 -5.112 10.696 1.00 66.12 85 ARG A C 1
ATOM 671 O O . ARG A 1 85 ? 14.274 -5.279 11.900 1.00 66.12 85 ARG A O 1
ATOM 678 N N . GLY A 1 86 ? 13.257 -5.801 9.984 1.00 69.38 86 GLY A N 1
ATOM 679 C CA . GLY A 1 86 ? 12.394 -6.870 10.492 1.00 69.38 86 GLY A CA 1
ATOM 680 C C . GLY A 1 86 ? 11.238 -6.418 11.391 1.00 69.38 86 GLY A C 1
ATOM 681 O O . GLY A 1 86 ? 10.468 -7.259 11.835 1.00 69.38 86 GLY A O 1
ATOM 682 N N . GLN A 1 87 ? 11.109 -5.118 11.674 1.00 81.25 87 GLN A N 1
ATOM 683 C CA . GLN A 1 87 ? 10.255 -4.629 12.766 1.00 81.25 87 GLN A CA 1
ATOM 684 C C . GLN A 1 87 ? 8.824 -4.301 12.341 1.00 81.25 87 GLN A C 1
ATOM 686 O O . GLN A 1 87 ? 7.903 -4.516 13.118 1.00 81.25 87 GLN A O 1
ATOM 691 N N . ASN A 1 88 ? 8.625 -3.797 11.121 1.00 91.12 88 ASN A N 1
ATOM 692 C CA . ASN A 1 88 ? 7.319 -3.297 10.686 1.00 91.12 88 ASN A CA 1
ATOM 693 C C . ASN A 1 88 ? 6.859 -3.965 9.398 1.00 91.12 88 ASN A C 1
ATOM 695 O O . ASN A 1 88 ? 7.682 -4.184 8.503 1.00 91.12 88 ASN A O 1
ATOM 699 N N . ASP A 1 89 ? 5.557 -4.218 9.312 1.00 97.12 89 ASP A N 1
ATOM 700 C CA . ASP A 1 89 ? 4.882 -4.744 8.129 1.00 97.12 89 ASP A CA 1
ATOM 701 C C . ASP A 1 89 ? 4.624 -3.647 7.086 1.00 97.12 89 ASP A C 1
ATOM 703 O O . ASP A 1 89 ? 4.357 -2.494 7.429 1.00 97.12 89 ASP A O 1
ATOM 707 N N . CYS A 1 90 ? 4.686 -4.019 5.811 1.00 97.81 90 CYS A N 1
ATOM 708 C CA . CYS A 1 90 ? 4.341 -3.184 4.663 1.00 97.81 90 CYS A CA 1
ATOM 709 C C . CYS A 1 90 ? 3.311 -3.919 3.801 1.00 97.81 90 CYS A C 1
ATOM 711 O O . CYS A 1 90 ? 3.586 -5.039 3.374 1.00 97.81 90 CYS A O 1
ATOM 713 N N . PHE A 1 91 ? 2.169 -3.285 3.533 1.00 98.69 91 PHE A N 1
ATOM 714 C CA . PHE A 1 91 ? 1.043 -3.871 2.805 1.00 98.69 91 PHE A CA 1
ATOM 715 C C . PHE A 1 91 ? 1.071 -3.529 1.313 1.00 98.69 91 PHE A C 1
ATOM 717 O O . PHE A 1 91 ? 1.136 -2.358 0.936 1.00 98.69 91 PHE A O 1
ATOM 724 N N . ASN A 1 92 ? 0.973 -4.551 0.469 1.00 98.75 92 ASN A N 1
ATOM 725 C CA . ASN A 1 92 ? 0.940 -4.427 -0.982 1.00 98.75 92 ASN A CA 1
ATOM 726 C C . ASN A 1 92 ? -0.253 -5.199 -1.547 1.00 98.75 92 ASN A C 1
ATOM 728 O O . ASN A 1 92 ? -0.719 -6.158 -0.932 1.00 98.75 92 ASN A O 1
ATOM 732 N N . ILE A 1 93 ? -0.681 -4.816 -2.746 1.00 98.69 93 ILE A N 1
ATOM 733 C CA . ILE A 1 93 ? -1.689 -5.526 -3.537 1.00 98.69 93 ILE A CA 1
ATOM 734 C C . ILE A 1 93 ? -1.011 -6.056 -4.801 1.00 98.69 93 ILE A C 1
ATOM 736 O O . ILE A 1 93 ? -0.386 -5.278 -5.528 1.00 98.69 93 ILE A O 1
ATOM 740 N N . THR A 1 94 ? -1.100 -7.359 -5.067 1.00 98.12 94 THR A N 1
ATOM 741 C CA . THR A 1 94 ? -0.552 -7.955 -6.295 1.00 98.12 94 THR A CA 1
ATOM 742 C C . THR A 1 94 ? -1.303 -7.456 -7.529 1.00 98.12 94 THR A C 1
ATOM 744 O O . THR A 1 94 ? -2.523 -7.275 -7.502 1.00 98.12 94 THR A O 1
ATOM 747 N N . SER A 1 95 ? -0.578 -7.235 -8.626 1.00 95.56 95 SER A N 1
ATOM 748 C CA . SER A 1 95 ? -1.127 -6.667 -9.868 1.00 95.56 95 SER A CA 1
ATOM 749 C C . SER A 1 95 ? -1.016 -7.593 -11.077 1.00 95.56 95 SER A C 1
ATOM 751 O O . SER A 1 95 ? -1.694 -7.391 -12.081 1.00 95.56 95 SER A O 1
ATOM 753 N N . ALA A 1 96 ? -0.179 -8.627 -11.015 1.00 88.50 96 ALA A N 1
ATOM 754 C CA . ALA A 1 96 ? 0.067 -9.472 -12.172 1.00 88.50 96 ALA A CA 1
ATOM 755 C C . ALA A 1 96 ? -1.174 -10.281 -12.590 1.00 88.50 96 ALA A C 1
ATOM 757 O O . ALA A 1 96 ? -1.683 -11.111 -11.837 1.00 88.50 96 ALA A O 1
ATOM 758 N N . LYS A 1 97 ? -1.611 -10.097 -13.846 1.00 77.56 97 LYS A N 1
ATOM 759 C CA . LYS A 1 97 ? -2.667 -10.919 -14.471 1.00 77.56 97 LYS A CA 1
ATOM 760 C C . LYS A 1 97 ? -2.310 -12.402 -14.510 1.00 77.56 97 LYS A C 1
ATOM 762 O O . LYS A 1 97 ? -3.168 -13.259 -14.338 1.00 77.56 97 LYS A O 1
ATOM 767 N N . LYS A 1 98 ? -1.043 -12.701 -14.798 1.00 79.19 98 LYS A N 1
ATOM 768 C CA . LYS A 1 98 ? -0.536 -14.067 -14.885 1.00 79.19 98 LYS A CA 1
ATOM 769 C C . LYS A 1 98 ? 0.155 -14.425 -13.576 1.00 79.19 98 LYS A C 1
ATOM 771 O O . LYS A 1 98 ? 1.094 -13.740 -13.174 1.00 79.19 98 LYS A O 1
ATOM 776 N N . GLU A 1 99 ? -0.279 -15.524 -12.967 1.00 81.25 99 GLU A N 1
ATOM 777 C CA . GLU A 1 99 ? 0.417 -16.129 -11.831 1.00 81.25 99 GLU A CA 1
ATOM 778 C C . GLU A 1 99 ? 1.895 -16.388 -12.169 1.00 81.25 99 GLU A C 1
ATOM 780 O O . GLU A 1 99 ? 2.247 -16.725 -13.306 1.00 81.25 99 GLU A O 1
ATOM 785 N N . GLY A 1 100 ? 2.772 -16.208 -11.181 1.00 84.00 100 GLY A N 1
ATOM 786 C CA . GLY A 1 100 ? 4.212 -16.393 -11.356 1.00 84.00 100 GLY A CA 1
ATOM 787 C C . GLY A 1 100 ? 4.970 -15.153 -11.837 1.00 84.00 100 GLY A C 1
ATOM 788 O O . GLY A 1 100 ? 6.191 -15.223 -11.953 1.00 84.00 100 GLY A O 1
ATOM 789 N N . ILE A 1 101 ? 4.300 -14.009 -12.025 1.00 90.69 101 ILE A N 1
ATOM 790 C CA . ILE A 1 101 ? 4.945 -12.698 -12.206 1.00 90.69 101 ILE A CA 1
ATOM 791 C C . ILE A 1 101 ? 4.799 -11.895 -10.910 1.00 90.69 101 ILE A C 1
ATOM 793 O O . ILE A 1 101 ? 3.691 -11.620 -10.462 1.00 90.69 101 ILE A O 1
ATOM 797 N N . GLY A 1 102 ? 5.919 -11.512 -10.296 1.00 95.00 102 GLY A N 1
ATOM 798 C CA . GLY A 1 102 ? 5.916 -10.867 -8.984 1.00 95.00 102 GLY A CA 1
ATOM 799 C C . GLY A 1 102 ? 5.757 -9.350 -9.053 1.00 95.00 102 GLY A C 1
ATOM 800 O O . GLY A 1 102 ? 6.716 -8.650 -8.754 1.00 95.00 102 GLY A O 1
ATOM 801 N N . ALA A 1 103 ? 4.598 -8.819 -9.430 1.00 97.00 103 ALA A N 1
ATOM 802 C CA . ALA A 1 103 ? 4.356 -7.371 -9.476 1.00 97.00 103 ALA A CA 1
ATOM 803 C C . ALA A 1 103 ? 3.275 -6.946 -8.474 1.00 97.00 103 ALA A C 1
ATOM 805 O O . ALA A 1 103 ? 2.305 -7.672 -8.243 1.00 97.00 103 ALA A O 1
ATOM 806 N N . GLY A 1 104 ? 3.421 -5.756 -7.889 1.00 97.44 104 GLY A N 1
ATOM 807 C CA . GLY A 1 104 ? 2.457 -5.264 -6.911 1.00 97.44 104 GLY A CA 1
ATOM 808 C C . GLY A 1 104 ? 2.621 -3.799 -6.535 1.00 97.44 104 GLY A C 1
ATOM 809 O O . GLY A 1 104 ? 3.622 -3.151 -6.845 1.00 97.44 104 GLY A O 1
ATOM 810 N N . VAL A 1 105 ? 1.602 -3.284 -5.856 1.00 98.81 105 VAL A N 1
ATOM 811 C CA . VAL A 1 105 ? 1.495 -1.884 -5.451 1.00 98.81 105 VAL A CA 1
ATOM 812 C C . VAL A 1 105 ? 1.550 -1.783 -3.933 1.00 98.81 105 VAL A C 1
ATOM 814 O O . VAL A 1 105 ? 0.674 -2.308 -3.250 1.00 98.81 105 VAL A O 1
ATOM 817 N N . LEU A 1 106 ? 2.549 -1.082 -3.403 1.00 98.81 106 LEU A N 1
ATOM 818 C CA . LEU A 1 106 ? 2.658 -0.745 -1.984 1.00 98.81 106 LEU A CA 1
ATOM 819 C C . LEU A 1 106 ? 1.693 0.389 -1.647 1.00 98.81 106 LEU A C 1
ATOM 821 O O . LEU A 1 106 ? 1.780 1.469 -2.234 1.00 98.81 106 LEU A O 1
ATOM 825 N N . ILE A 1 107 ? 0.836 0.190 -0.646 1.00 98.88 107 ILE A N 1
ATOM 826 C CA . ILE A 1 107 ? -0.025 1.257 -0.128 1.00 98.88 107 ILE A CA 1
ATOM 827 C C . ILE A 1 107 ? 0.726 2.003 0.974 1.00 98.88 107 ILE A C 1
ATOM 829 O O . ILE A 1 107 ? 1.192 1.406 1.948 1.00 98.88 107 ILE A O 1
ATOM 833 N N . ARG A 1 108 ? 0.876 3.322 0.824 1.00 98.69 108 ARG A N 1
ATOM 834 C CA . ARG A 1 108 ? 1.731 4.123 1.713 1.00 98.69 108 ARG A CA 1
ATOM 835 C C . ARG A 1 108 ? 0.978 4.975 2.707 1.00 98.69 108 ARG A C 1
ATOM 837 O O . ARG A 1 108 ? 1.480 5.166 3.814 1.00 98.69 108 ARG A O 1
ATOM 844 N N . ALA A 1 109 ? -0.159 5.527 2.308 1.00 98.69 109 ALA A N 1
ATOM 845 C CA . ALA A 1 109 ? -0.921 6.425 3.158 1.00 98.69 109 ALA A CA 1
ATOM 846 C C . ALA A 1 109 ? -2.400 6.438 2.789 1.00 98.69 109 ALA A C 1
ATOM 848 O O . ALA A 1 109 ? -2.765 6.286 1.619 1.00 98.69 109 ALA A O 1
ATOM 849 N N . LEU A 1 110 ? -3.224 6.671 3.812 1.00 98.56 110 LEU A N 1
ATOM 850 C CA . LEU A 1 110 ? -4.669 6.797 3.694 1.00 98.56 110 LEU A CA 1
ATOM 851 C C . LEU A 1 110 ? -5.143 8.126 4.290 1.00 98.56 110 LEU A C 1
ATOM 853 O O . LEU A 1 110 ? -4.603 8.582 5.296 1.00 98.56 110 LEU A O 1
ATOM 857 N N . GLU A 1 111 ? -6.209 8.690 3.743 1.00 97.69 111 GLU A N 1
ATOM 858 C CA . GLU A 1 111 ? -7.056 9.655 4.441 1.00 97.69 111 GLU A CA 1
ATOM 859 C C . GLU A 1 111 ? -8.180 8.895 5.170 1.00 97.69 111 GLU A C 1
ATOM 861 O O . GLU A 1 111 ? -9.017 8.282 4.504 1.00 97.69 111 GLU A O 1
ATOM 866 N N . PRO A 1 112 ? -8.207 8.874 6.516 1.00 96.38 112 PRO A N 1
ATOM 867 C CA . PRO A 1 112 ? -9.247 8.170 7.262 1.00 96.38 112 PRO A CA 1
ATOM 868 C C . PRO A 1 112 ? -10.564 8.956 7.284 1.00 96.38 112 PRO A C 1
ATOM 870 O O . PRO A 1 112 ? -10.564 10.188 7.359 1.00 96.38 112 PRO A O 1
ATOM 873 N N . ASP A 1 113 ? -11.688 8.239 7.303 1.00 89.81 113 ASP A N 1
ATOM 874 C CA . ASP A 1 113 ? -12.956 8.815 7.762 1.00 89.81 113 ASP A CA 1
ATOM 875 C C . ASP A 1 113 ? -12.939 9.040 9.291 1.00 89.81 113 ASP A C 1
ATOM 877 O O . ASP A 1 113 ? -12.009 8.624 9.988 1.00 89.81 113 ASP A O 1
ATOM 881 N N . LEU A 1 114 ? -13.940 9.756 9.817 1.00 85.19 114 LEU A N 1
ATOM 882 C CA . LEU A 1 114 ? -13.963 10.152 11.231 1.00 85.19 114 LEU A CA 1
ATOM 883 C C . LEU A 1 114 ? -14.008 8.949 12.184 1.00 85.19 114 LEU A C 1
ATOM 885 O O . LEU A 1 114 ? -13.240 8.915 13.140 1.00 85.19 114 LEU A O 1
ATOM 889 N N . GLU A 1 115 ? -14.861 7.961 11.914 1.00 90.31 115 GLU A N 1
ATOM 890 C CA . GLU A 1 115 ? -15.012 6.779 12.775 1.00 90.31 115 GLU A CA 1
ATOM 891 C C . GLU A 1 115 ? -13.754 5.900 12.731 1.00 90.31 115 GLU A C 1
ATOM 893 O O . GLU A 1 115 ? -13.245 5.445 13.760 1.00 90.31 115 GLU A O 1
ATOM 898 N N . SER A 1 116 ? -13.193 5.719 11.537 1.00 96.00 116 SER A N 1
ATOM 899 C CA . SER A 1 116 ? -11.965 4.965 11.322 1.00 96.00 116 SER A CA 1
ATOM 900 C C . SER A 1 116 ? -10.755 5.659 11.930 1.00 96.00 116 SER A C 1
ATOM 902 O O . SER A 1 116 ? -9.854 4.971 12.400 1.00 96.00 116 SER A O 1
ATOM 904 N N . PHE A 1 117 ? -10.709 6.995 11.971 1.00 97.56 117 PHE A N 1
ATOM 905 C CA . PHE A 1 117 ? -9.607 7.718 12.608 1.00 97.56 117 PHE A CA 1
ATOM 906 C C . PHE A 1 117 ? -9.455 7.340 14.085 1.00 97.56 117 PHE A C 1
ATOM 908 O O . PHE A 1 117 ? -8.335 7.052 14.517 1.00 97.56 117 PHE A O 1
ATOM 915 N N . ASP A 1 118 ? -10.552 7.290 14.842 1.00 97.06 118 ASP A N 1
ATOM 916 C CA . ASP A 1 118 ? -10.510 6.947 16.265 1.00 97.06 118 ASP A CA 1
ATOM 917 C C . ASP A 1 118 ? -10.033 5.502 16.481 1.00 97.06 118 ASP A C 1
ATOM 919 O O . ASP A 1 118 ? -9.155 5.249 17.312 1.00 97.06 118 ASP A O 1
ATOM 923 N N . LEU A 1 119 ? -10.524 4.560 15.667 1.00 97.88 119 LEU A N 1
ATOM 924 C CA . LEU A 1 119 ? -10.081 3.160 15.699 1.00 97.88 119 LEU A CA 1
ATOM 925 C C . LEU A 1 119 ? -8.604 3.018 15.307 1.00 97.88 119 LEU A C 1
ATOM 927 O O . LEU A 1 119 ? -7.832 2.364 16.007 1.00 97.88 119 LEU A O 1
ATOM 931 N N . MET A 1 120 ? -8.178 3.680 14.230 1.00 98.31 120 MET A N 1
ATOM 932 C CA . MET A 1 120 ? -6.786 3.686 13.781 1.00 98.31 120 MET A CA 1
ATOM 933 C C . MET A 1 120 ? -5.851 4.277 14.837 1.00 98.31 120 MET A C 1
ATOM 935 O O . MET A 1 120 ? -4.750 3.763 15.058 1.00 98.31 120 MET A O 1
ATOM 939 N N . LYS A 1 121 ? -6.274 5.358 15.502 1.00 97.94 121 LYS A N 1
ATOM 940 C CA . LYS A 1 121 ? -5.523 5.984 16.590 1.00 97.94 121 LYS A CA 1
ATOM 941 C C . LYS A 1 121 ? -5.354 5.019 17.760 1.00 97.94 121 LYS A C 1
ATOM 943 O O . LYS A 1 121 ? -4.235 4.897 18.256 1.00 97.94 121 LYS A O 1
ATOM 948 N N . GLN A 1 122 ? -6.410 4.309 18.155 1.00 97.06 122 GLN A N 1
ATOM 949 C CA . GLN A 1 122 ? -6.324 3.300 19.211 1.00 97.06 122 GLN A CA 1
ATOM 950 C C . GLN A 1 122 ? -5.382 2.153 18.821 1.00 97.06 122 GLN A C 1
ATOM 952 O O . GLN A 1 122 ? -4.450 1.856 19.564 1.00 97.06 122 GLN A O 1
ATOM 957 N N . ASN A 1 123 ? -5.526 1.599 17.612 1.00 97.19 123 ASN A N 1
ATOM 958 C CA . ASN A 1 123 ? -4.660 0.524 17.116 1.00 97.19 123 ASN A CA 1
ATOM 959 C C . ASN A 1 123 ? -3.169 0.922 17.143 1.00 97.19 123 ASN A C 1
ATOM 961 O O . ASN A 1 123 ? -2.294 0.135 17.510 1.00 97.19 123 ASN A O 1
ATOM 965 N N . ARG A 1 124 ? -2.859 2.179 16.792 1.00 96.75 124 ARG A N 1
ATOM 966 C CA . ARG A 1 124 ? -1.496 2.737 16.848 1.00 96.75 124 ARG A CA 1
ATOM 967 C C . ARG A 1 124 ? -0.939 2.820 18.274 1.00 96.75 124 ARG A C 1
ATOM 969 O O . ARG A 1 124 ? 0.270 2.644 18.434 1.00 96.75 124 ARG A O 1
ATOM 976 N N . LEU A 1 125 ? -1.777 3.128 19.266 1.00 96.81 125 LEU A N 1
ATOM 977 C CA . LEU A 1 125 ? -1.391 3.211 20.679 1.00 96.81 125 LEU A CA 1
ATOM 978 C C . LEU A 1 125 ? -1.166 1.820 21.279 1.00 96.81 125 LEU A C 1
ATOM 980 O O . LEU A 1 125 ? -0.153 1.611 21.943 1.00 96.81 125 LEU A O 1
ATOM 984 N N . ASP A 1 126 ? -2.037 0.860 20.966 1.00 94.56 126 ASP A N 1
ATOM 985 C CA . ASP A 1 126 ? -1.934 -0.522 21.454 1.00 94.56 126 ASP A CA 1
ATOM 986 C C . ASP A 1 126 ? -0.634 -1.197 20.987 1.00 94.56 126 ASP A C 1
ATOM 988 O O . ASP A 1 126 ? 0.022 -1.909 21.745 1.00 94.56 126 ASP A O 1
ATOM 992 N N . MET A 1 127 ? -0.208 -0.913 19.752 1.00 90.50 127 MET A N 1
ATOM 993 C CA . MET A 1 127 ? 1.032 -1.446 19.175 1.00 90.50 127 MET A CA 1
ATOM 994 C C . MET A 1 127 ? 2.312 -0.789 19.713 1.00 90.50 127 MET A C 1
ATOM 996 O O . MET A 1 127 ? 3.405 -1.323 19.516 1.00 90.50 127 MET A O 1
ATOM 1000 N N . ASN A 1 128 ? 2.227 0.393 20.330 1.00 89.50 128 ASN A N 1
ATOM 1001 C CA . ASN A 1 128 ? 3.394 1.106 20.846 1.00 89.50 128 ASN A CA 1
ATOM 1002 C C . ASN A 1 128 ? 3.056 1.852 22.148 1.00 89.50 128 ASN A C 1
ATOM 1004 O O . ASN A 1 128 ? 2.704 3.033 22.095 1.00 89.50 128 ASN A O 1
ATOM 1008 N N . PRO A 1 129 ? 3.280 1.226 23.319 1.00 88.06 129 PRO A N 1
ATOM 1009 C CA . PRO A 1 129 ? 2.995 1.829 24.626 1.00 88.06 129 PRO A CA 1
ATOM 1010 C C . PRO A 1 129 ? 3.740 3.144 24.913 1.00 88.06 129 PRO A C 1
ATOM 1012 O O . PRO A 1 129 ? 3.358 3.903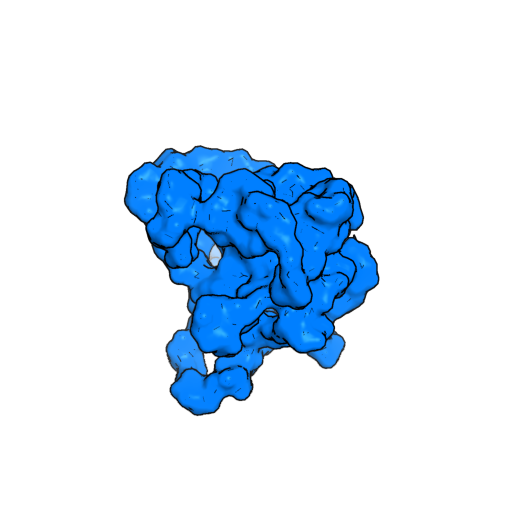 25.802 1.00 88.06 129 PRO A O 1
ATOM 1015 N N . SER A 1 130 ? 4.825 3.426 24.182 1.00 93.38 130 SER A N 1
ATOM 1016 C CA . SER A 1 130 ? 5.585 4.676 24.315 1.00 93.38 130 SER A CA 1
ATOM 1017 C C . SER A 1 130 ? 5.008 5.820 23.470 1.00 93.38 130 SER A C 1
ATOM 1019 O O . SER A 1 130 ? 5.373 6.980 23.676 1.00 93.38 130 SER A O 1
ATOM 1021 N N . LEU A 1 131 ? 4.110 5.530 22.521 1.00 94.38 131 LEU A N 1
ATOM 1022 C CA . LEU A 1 131 ? 3.456 6.529 21.682 1.00 94.38 131 LEU A CA 1
ATOM 1023 C C . LEU A 1 131 ? 2.416 7.308 22.497 1.00 94.38 131 LEU A C 1
ATOM 1025 O O . LEU A 1 131 ? 1.592 6.738 23.204 1.00 94.38 131 LEU A O 1
ATOM 1029 N N . LYS A 1 132 ? 2.445 8.638 22.389 1.00 95.56 132 LYS A N 1
ATOM 1030 C CA . LYS A 1 132 ? 1.469 9.521 23.038 1.00 95.56 132 LYS A CA 1
ATOM 1031 C C . LYS A 1 132 ? 0.344 9.868 22.074 1.00 95.56 132 LYS A C 1
ATOM 1033 O O . LYS A 1 132 ? 0.605 10.149 20.905 1.00 95.56 132 LYS A O 1
ATOM 1038 N N . ALA A 1 133 ? -0.888 9.886 22.578 1.00 94.62 133 ALA A N 1
ATOM 1039 C CA . ALA A 1 133 ? -2.088 10.153 21.788 1.00 94.62 133 ALA A CA 1
ATOM 1040 C C . ALA A 1 133 ? -2.040 11.505 21.054 1.00 94.62 133 ALA A C 1
ATOM 1042 O O . ALA A 1 133 ? -2.498 11.581 19.916 1.00 94.62 133 ALA A O 1
ATOM 1043 N N . ASP A 1 134 ? -1.439 12.532 21.660 1.00 95.81 134 ASP A N 1
ATOM 1044 C CA . ASP A 1 134 ? -1.311 13.879 21.076 1.00 95.81 134 ASP A CA 1
ATOM 1045 C C . ASP A 1 134 ? -0.367 13.926 19.867 1.00 95.81 134 ASP A C 1
ATOM 1047 O O . ASP A 1 134 ? -0.462 14.814 19.024 1.00 95.81 134 ASP A O 1
ATOM 1051 N N . ASN A 1 135 ? 0.507 12.924 19.725 1.00 96.62 135 ASN A N 1
ATOM 1052 C CA . ASN A 1 135 ? 1.382 12.788 18.561 1.00 96.62 135 ASN A CA 1
ATOM 1053 C C . ASN A 1 135 ? 0.681 12.115 17.370 1.00 96.62 135 ASN A C 1
ATOM 1055 O O . ASN A 1 135 ? 1.299 11.948 16.314 1.00 96.62 135 ASN A O 1
ATOM 1059 N N . ILE A 1 136 ? -0.584 11.708 17.521 1.00 97.75 136 ILE A N 1
ATOM 1060 C CA . ILE A 1 136 ? -1.386 11.075 16.474 1.00 97.75 136 ILE A CA 1
ATOM 1061 C C . ILE A 1 136 ? -2.497 12.036 16.051 1.00 97.75 136 ILE A C 1
ATOM 1063 O O . ILE A 1 136 ? -3.413 12.338 16.816 1.00 97.75 136 ILE A O 1
ATOM 1067 N N . SER A 1 137 ? -2.434 12.475 14.799 1.00 97.88 137 SER A N 1
ATOM 1068 C CA . SER A 1 137 ? -3.461 13.280 14.143 1.00 97.88 137 SER A CA 1
ATOM 1069 C C . SER A 1 137 ? -4.012 12.544 12.926 1.00 97.88 137 SER A C 1
ATOM 1071 O O . SER A 1 137 ? -3.390 11.608 12.416 1.00 97.88 137 SER A O 1
ATOM 1073 N N . LYS A 1 138 ? -5.151 13.006 12.401 1.00 96.94 138 LYS A N 1
ATOM 1074 C CA . LYS A 1 138 ? -5.745 12.448 11.175 1.00 96.94 138 LYS A CA 1
ATOM 1075 C C . LYS A 1 138 ? -4.785 12.440 9.978 1.00 96.94 138 LYS A C 1
ATOM 1077 O O . LYS A 1 138 ? -4.900 11.586 9.111 1.00 96.94 138 LYS A O 1
ATOM 1082 N N . TYR A 1 139 ? -3.810 13.350 9.959 1.00 98.00 139 TYR A N 1
ATOM 1083 C CA . TYR A 1 139 ? -2.834 13.488 8.878 1.00 98.00 139 TYR A CA 1
ATOM 1084 C C . TYR A 1 139 ? -1.679 12.491 8.957 1.00 98.00 139 TYR A C 1
ATOM 1086 O O . TYR A 1 139 ? -1.038 12.233 7.947 1.00 98.00 139 TYR A O 1
ATOM 1094 N N . ASN A 1 140 ? -1.367 11.960 10.145 1.00 97.69 140 ASN A N 1
ATOM 1095 C CA . ASN A 1 140 ? -0.186 11.115 10.338 1.00 97.69 140 ASN A CA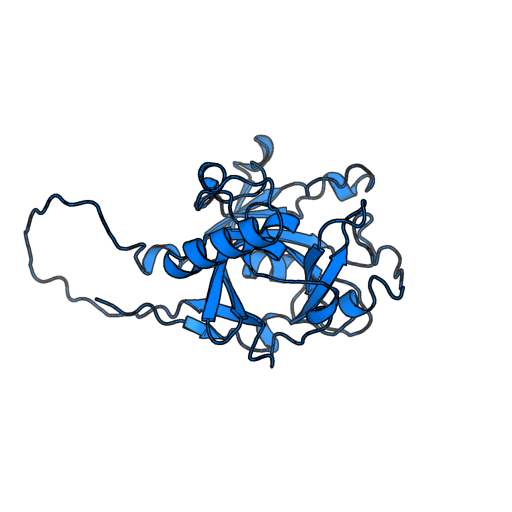 1
ATOM 1096 C C . ASN A 1 140 ? -0.491 9.693 10.825 1.00 97.69 140 ASN A C 1
ATOM 1098 O O . ASN A 1 140 ? 0.437 8.882 10.896 1.00 97.69 140 ASN A O 1
ATOM 1102 N N . VAL A 1 141 ? -1.756 9.389 11.143 1.00 98.38 141 VAL A N 1
ATOM 1103 C CA . VAL A 1 141 ? -2.166 8.106 11.730 1.00 98.38 141 VAL A CA 1
ATOM 1104 C C . VAL A 1 141 ? -1.766 6.915 10.854 1.00 98.38 141 VAL A C 1
ATOM 1106 O O . VAL A 1 141 ? -1.258 5.923 11.372 1.00 98.38 141 VAL A O 1
ATOM 1109 N N . SER A 1 142 ? -1.888 7.065 9.533 1.00 98.12 142 SER A N 1
ATOM 1110 C CA . SER A 1 142 ? -1.576 6.060 8.510 1.00 98.12 142 SER A CA 1
ATOM 1111 C C . SER A 1 142 ? -0.492 6.523 7.524 1.00 98.12 142 SER A C 1
ATOM 1113 O O . SER A 1 142 ? -0.156 5.786 6.604 1.00 98.12 142 SER A O 1
ATOM 1115 N N . ALA A 1 143 ? 0.074 7.726 7.697 1.00 97.88 143 ALA A N 1
ATOM 1116 C CA . ALA A 1 143 ? 1.043 8.306 6.766 1.00 97.88 143 ALA A CA 1
ATOM 1117 C C . ALA A 1 143 ? 2.412 7.610 6.879 1.00 97.88 143 ALA A C 1
ATOM 1119 O O . ALA A 1 143 ? 3.285 8.010 7.661 1.00 97.88 143 ALA A O 1
ATOM 1120 N N . GLY A 1 144 ? 2.575 6.541 6.104 1.00 96.94 144 GLY A N 1
ATOM 1121 C CA . GLY A 1 144 ? 3.758 5.694 5.997 1.00 96.94 144 GLY A CA 1
ATOM 1122 C C . GLY A 1 144 ? 3.374 4.212 6.054 1.00 96.94 144 GLY A C 1
ATOM 1123 O O . GLY A 1 144 ? 2.530 3.849 6.870 1.00 96.94 144 GLY A O 1
ATOM 1124 N N . PRO A 1 145 ? 4.038 3.327 5.289 1.00 96.56 145 PRO A N 1
ATOM 1125 C CA . PRO A 1 145 ? 3.595 1.940 5.106 1.00 96.56 145 PRO A CA 1
ATOM 1126 C C . PRO A 1 145 ? 3.491 1.156 6.425 1.00 96.56 145 PRO A C 1
ATOM 1128 O O . PRO A 1 145 ? 2.506 0.471 6.671 1.00 96.56 145 PRO A O 1
ATOM 1131 N N . ALA A 1 146 ? 4.449 1.346 7.337 1.00 95.81 146 ALA A N 1
ATOM 1132 C CA . ALA A 1 146 ? 4.398 0.766 8.681 1.00 95.81 146 ALA A CA 1
ATOM 1133 C C . ALA A 1 146 ? 3.255 1.335 9.540 1.00 95.81 146 ALA A C 1
ATOM 1135 O O . ALA A 1 146 ? 2.602 0.616 10.293 1.00 95.81 146 ALA A O 1
ATOM 1136 N N . ARG A 1 147 ? 3.021 2.653 9.453 1.00 96.88 147 ARG A N 1
ATOM 1137 C CA . ARG A 1 147 ? 1.949 3.306 10.213 1.00 96.88 147 ARG A CA 1
ATOM 1138 C C . ARG A 1 147 ? 0.587 2.843 9.722 1.00 96.88 147 ARG A C 1
ATOM 1140 O O . ARG A 1 147 ? -0.259 2.572 10.562 1.00 96.88 147 ARG A O 1
ATOM 1147 N N . LEU A 1 148 ? 0.424 2.700 8.408 1.00 98.19 148 LEU A N 1
ATOM 1148 C CA . LEU A 1 148 ? -0.765 2.155 7.765 1.00 98.19 148 LEU A CA 1
ATOM 1149 C C . LEU A 1 148 ? -1.091 0.756 8.286 1.00 98.19 148 LEU A C 1
ATOM 1151 O O . LEU A 1 148 ? -2.207 0.549 8.753 1.00 98.19 148 LEU A O 1
ATOM 1155 N N . CYS A 1 149 ? -0.126 -0.170 8.293 1.00 98.06 149 CYS A N 1
ATOM 1156 C CA . CYS A 1 149 ? -0.361 -1.520 8.813 1.00 98.06 149 CYS A CA 1
ATOM 1157 C C . CYS A 1 149 ? -0.797 -1.494 10.283 1.00 98.06 149 CYS A C 1
ATOM 1159 O O . CYS A 1 149 ? -1.771 -2.142 10.641 1.00 98.06 149 CYS A O 1
ATOM 1161 N N . HIS A 1 150 ? -0.147 -0.689 11.132 1.00 97.00 150 HIS A N 1
ATOM 1162 C CA . HIS A 1 150 ? -0.547 -0.578 12.540 1.00 97.00 150 HIS A CA 1
ATOM 1163 C C . HIS A 1 150 ? -1.939 0.046 12.694 1.00 97.00 150 HIS A C 1
ATOM 1165 O O . HIS A 1 150 ? -2.741 -0.439 13.479 1.00 97.00 150 HIS A O 1
ATOM 1171 N N . ALA A 1 151 ? -2.232 1.112 11.947 1.00 98.06 151 ALA A N 1
ATOM 1172 C CA . ALA A 1 151 ? -3.519 1.800 11.969 1.00 98.06 151 ALA A CA 1
ATOM 1173 C C . ALA A 1 151 ? -4.665 0.867 11.560 1.00 98.06 151 ALA A C 1
ATOM 1175 O O . ALA A 1 151 ? -5.712 0.866 12.200 1.00 98.06 151 ALA A O 1
ATOM 1176 N N . LEU A 1 152 ? -4.448 0.031 10.545 1.00 98.19 152 LEU A N 1
ATOM 1177 C CA . LEU A 1 152 ? -5.420 -0.959 10.096 1.00 98.19 152 LEU A CA 1
ATOM 1178 C C . LEU A 1 152 ? -5.351 -2.282 10.860 1.00 98.19 152 LEU A C 1
ATOM 1180 O O . LEU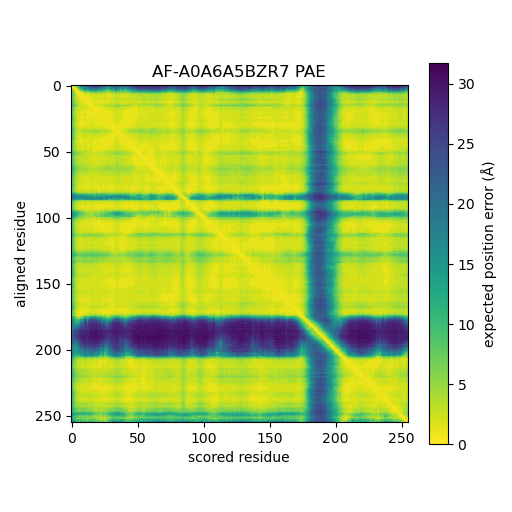 A 1 152 ? -6.173 -3.137 10.589 1.00 98.19 152 LEU A O 1
ATOM 1184 N N . LYS A 1 153 ? -4.421 -2.485 11.800 1.00 97.44 153 LYS A N 1
ATOM 1185 C CA . LYS A 1 153 ? -4.197 -3.782 12.467 1.00 97.44 153 LYS A CA 1
ATOM 1186 C C . LYS A 1 153 ? -3.882 -4.931 11.488 1.00 97.44 153 LYS A C 1
ATOM 1188 O O . LYS A 1 153 ? -4.316 -6.059 11.668 1.00 97.44 153 LYS A O 1
ATOM 1193 N N . LEU A 1 154 ? -3.108 -4.629 10.450 1.00 97.81 154 LEU A N 1
ATOM 1194 C CA . LEU A 1 154 ? -2.616 -5.602 9.481 1.00 97.81 154 LEU A CA 1
ATOM 1195 C C . LEU A 1 154 ? -1.268 -6.163 9.932 1.00 97.81 154 LEU A C 1
ATOM 1197 O O . LEU A 1 154 ? -0.370 -5.424 10.347 1.00 97.81 154 LEU A O 1
ATOM 1201 N N . SER A 1 155 ? -1.118 -7.471 9.784 1.00 96.94 155 SER A N 1
ATOM 1202 C CA . SER A 1 155 ? 0.071 -8.238 10.141 1.00 96.94 155 SER A CA 1
ATOM 1203 C C . SER A 1 155 ? 0.390 -9.246 9.040 1.00 96.94 155 SER A C 1
ATOM 1205 O O . SER A 1 155 ? -0.512 -9.807 8.415 1.00 96.94 155 SER A O 1
ATOM 1207 N N . ARG A 1 156 ? 1.679 -9.508 8.803 1.00 96.88 156 ARG A N 1
ATOM 1208 C CA . ARG A 1 156 ? 2.088 -10.555 7.853 1.00 96.88 156 ARG A CA 1
ATOM 1209 C C . ARG A 1 156 ? 1.599 -11.943 8.262 1.00 96.88 156 ARG A C 1
ATOM 1211 O O . ARG A 1 156 ? 1.331 -12.766 7.400 1.00 96.88 156 ARG A O 1
ATOM 1218 N N . GLU A 1 157 ? 1.573 -12.208 9.561 1.00 96.12 157 GLU A N 1
ATOM 1219 C CA . GLU A 1 157 ? 1.254 -13.525 10.112 1.00 96.12 157 GLU A CA 1
ATOM 1220 C C . GLU A 1 157 ? -0.193 -13.926 9.839 1.00 96.12 157 GLU A C 1
ATOM 1222 O O . GLU A 1 157 ? -0.446 -15.074 9.490 1.00 96.12 157 GLU A O 1
ATOM 1227 N N . GLU A 1 158 ? -1.116 -12.972 9.936 1.00 97.50 158 GLU A N 1
ATOM 1228 C CA . GLU A 1 158 ? -2.544 -13.253 9.796 1.00 97.50 158 GLU A CA 1
ATOM 1229 C C . GLU A 1 158 ? -3.063 -12.970 8.379 1.00 97.50 158 GLU A C 1
ATOM 1231 O O . GLU A 1 158 ? -3.991 -13.640 7.939 1.00 97.50 158 GLU A O 1
ATOM 1236 N N . HIS A 1 159 ? -2.468 -12.016 7.645 1.00 98.50 159 HIS A N 1
ATOM 1237 C C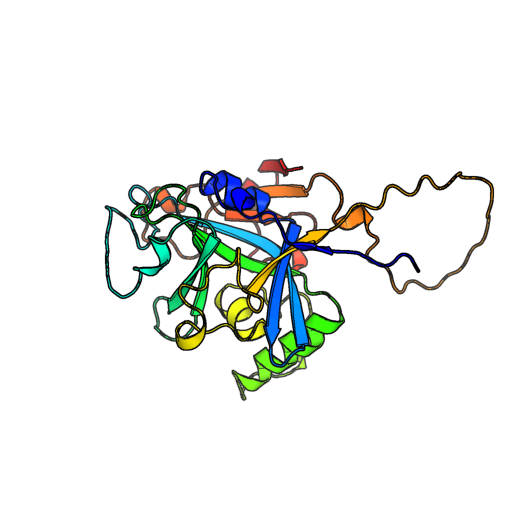A . HIS A 1 159 ? -3.120 -11.449 6.455 1.00 98.50 159 HIS A CA 1
ATOM 1238 C C . HIS A 1 159 ? -2.358 -11.629 5.129 1.00 98.50 159 HIS A C 1
ATOM 1240 O O . HIS A 1 159 ? -2.891 -11.296 4.070 1.00 98.50 159 HIS A O 1
ATOM 1246 N N . ASP A 1 160 ? -1.111 -12.119 5.139 1.00 98.56 160 ASP A N 1
ATOM 1247 C CA . ASP A 1 160 ? -0.350 -12.325 3.896 1.00 98.56 160 ASP A CA 1
ATOM 1248 C C . ASP A 1 160 ? -0.994 -13.414 3.021 1.00 98.56 160 ASP A C 1
ATOM 1250 O O . ASP A 1 160 ? -1.243 -14.529 3.475 1.00 98.56 160 ASP A O 1
ATOM 1254 N N . GLY A 1 161 ? -1.233 -13.100 1.748 1.00 98.12 161 GLY A N 1
ATOM 1255 C CA . GLY A 1 161 ? -1.849 -14.003 0.777 1.00 98.12 161 GLY A CA 1
ATOM 1256 C C . GLY A 1 161 ? -3.381 -14.007 0.748 1.00 98.12 161 GLY A C 1
ATOM 1257 O O . GLY A 1 161 ? -3.941 -14.790 -0.013 1.00 98.12 161 GLY A O 1
ATOM 1258 N N . ILE A 1 162 ? -4.072 -13.160 1.520 1.00 98.56 162 ILE A N 1
ATOM 1259 C CA . ILE A 1 162 ? -5.539 -13.027 1.436 1.00 98.56 162 ILE A CA 1
ATOM 1260 C C . ILE A 1 162 ? -5.962 -12.583 0.028 1.00 98.56 162 ILE A C 1
ATOM 1262 O O . ILE A 1 162 ? -5.424 -11.611 -0.500 1.00 98.56 162 ILE A O 1
ATOM 1266 N N . ASP A 1 163 ? -6.964 -13.250 -0.553 1.00 98.00 163 ASP A N 1
ATOM 1267 C CA . ASP A 1 163 ? -7.616 -12.824 -1.798 1.00 98.00 163 ASP A CA 1
ATOM 1268 C C . ASP A 1 163 ? -8.657 -11.725 -1.513 1.00 98.00 163 ASP A C 1
ATOM 1270 O O . ASP A 1 163 ? -9.756 -11.985 -1.007 1.00 98.00 163 ASP A O 1
ATOM 1274 N N . MET A 1 164 ? -8.330 -10.478 -1.861 1.00 98.44 164 MET A N 1
ATOM 1275 C CA . MET A 1 164 ? -9.190 -9.315 -1.617 1.00 98.44 164 MET A CA 1
ATOM 1276 C C . MET A 1 164 ? -10.438 -9.281 -2.504 1.00 98.44 164 MET A C 1
ATOM 1278 O O . MET A 1 164 ? -11.330 -8.469 -2.254 1.00 98.44 164 MET A O 1
ATOM 1282 N N . LYS A 1 165 ? -10.544 -10.131 -3.532 1.00 96.50 165 LYS A N 1
ATOM 1283 C CA . LYS A 1 165 ? -11.734 -10.209 -4.398 1.00 96.50 165 LYS A CA 1
ATOM 1284 C C . LYS A 1 165 ? -12.889 -10.932 -3.710 1.00 96.50 165 LYS A C 1
ATOM 1286 O O . LYS A 1 165 ? -14.047 -10.650 -4.009 1.00 96.50 165 LYS A O 1
ATOM 1291 N N . HIS A 1 166 ? -12.569 -11.832 -2.781 1.00 96.38 166 HIS A N 1
ATOM 1292 C CA . HIS A 1 166 ? -13.537 -12.706 -2.114 1.00 96.38 166 HIS A CA 1
ATOM 1293 C C . HIS A 1 166 ? -13.512 -12.613 -0.582 1.00 96.38 166 HIS A C 1
ATOM 1295 O O . HIS A 1 166 ? -14.387 -13.169 0.071 1.00 96.38 166 HIS A O 1
ATOM 1301 N N . SER A 1 167 ? -12.542 -11.909 0.008 1.00 97.69 167 SER A N 1
ATOM 1302 C CA . SER A 1 167 ? -12.466 -11.712 1.460 1.00 97.69 167 SER A CA 1
ATOM 1303 C C . SER A 1 167 ? -13.580 -10.804 1.993 1.00 97.69 167 SER A C 1
ATOM 1305 O O . SER A 1 167 ? -13.838 -9.743 1.434 1.00 97.69 167 SER A O 1
ATOM 1307 N N . GLU A 1 168 ? -14.206 -11.179 3.103 1.00 96.38 168 GLU A N 1
ATOM 1308 C CA . GLU A 1 168 ? -15.121 -10.303 3.858 1.00 96.38 168 GLU A CA 1
ATOM 1309 C C . GLU A 1 168 ? -14.377 -9.442 4.899 1.00 96.38 168 GLU A C 1
ATOM 1311 O O . GLU A 1 168 ? -14.973 -8.611 5.579 1.00 96.38 168 GLU A O 1
ATOM 1316 N N . GLU A 1 169 ? -13.065 -9.644 5.035 1.00 96.88 169 GLU A N 1
ATOM 1317 C CA . GLU A 1 169 ? -12.224 -8.991 6.036 1.00 96.88 169 GLU A CA 1
ATOM 1318 C C . GLU A 1 169 ? -11.438 -7.824 5.433 1.00 96.88 169 GLU A C 1
ATOM 1320 O O . GLU A 1 169 ? -11.497 -6.716 5.960 1.00 96.88 169 GLU A O 1
ATOM 1325 N N . ILE A 1 170 ? -10.739 -8.046 4.313 1.00 98.38 170 ILE A N 1
ATOM 1326 C CA . ILE A 1 170 ? -9.923 -7.032 3.633 1.00 98.38 170 ILE A CA 1
ATOM 1327 C C . ILE A 1 170 ? -10.363 -6.915 2.181 1.00 98.38 170 ILE A C 1
ATOM 1329 O O . ILE A 1 170 ? -10.242 -7.861 1.403 1.00 98.38 170 ILE A O 1
ATOM 1333 N N . PHE A 1 171 ? -10.820 -5.733 1.789 1.00 98.50 171 PHE A N 1
ATOM 1334 C CA . PHE A 1 171 ? -11.296 -5.482 0.433 1.00 98.50 171 PHE A CA 1
ATOM 1335 C C . PHE A 1 171 ? -11.159 -4.005 0.054 1.00 98.50 171 PHE A C 1
ATOM 1337 O O . PHE A 1 171 ? -10.853 -3.146 0.887 1.00 98.50 171 PHE A O 1
ATOM 1344 N N . LEU A 1 172 ? -11.347 -3.720 -1.236 1.00 98.06 172 LEU A N 1
ATOM 1345 C CA . LEU A 1 172 ? -11.434 -2.358 -1.750 1.00 98.06 172 LEU A CA 1
ATOM 1346 C C . LEU A 1 172 ? -12.876 -1.997 -2.070 1.00 98.06 172 LEU A C 1
ATOM 1348 O O . LEU A 1 172 ? -13.634 -2.801 -2.617 1.00 98.06 172 LEU A O 1
ATOM 1352 N N . GLU A 1 173 ? -13.205 -0.743 -1.810 1.00 95.75 173 GLU A N 1
ATOM 1353 C CA . GLU A 1 173 ? -14.444 -0.127 -2.249 1.00 95.75 173 GLU A CA 1
ATOM 1354 C C . GLU A 1 173 ? -14.182 1.144 -3.055 1.00 95.75 173 GLU A C 1
ATOM 1356 O O . GLU A 1 173 ? -13.102 1.740 -3.026 1.00 95.75 173 GLU A O 1
ATOM 1361 N N . GLU A 1 174 ? -15.221 1.593 -3.741 1.00 90.94 174 GLU A N 1
ATOM 1362 C CA . GLU A 1 174 ? -15.297 2.899 -4.370 1.00 90.94 174 GLU A CA 1
ATOM 1363 C C . GLU A 1 174 ? -16.594 3.620 -4.005 1.00 90.94 174 GLU A C 1
ATOM 1365 O O . GLU A 1 174 ? -17.593 3.012 -3.606 1.00 90.94 174 GLU A O 1
ATOM 1370 N N . LEU A 1 175 ? -16.564 4.947 -4.117 1.00 82.81 175 LEU A N 1
ATOM 1371 C CA . LEU A 1 175 ? -17.721 5.789 -3.851 1.00 82.81 175 LEU A CA 1
ATOM 1372 C C . LEU A 1 175 ? -18.748 5.638 -4.977 1.00 82.81 175 LEU A C 1
ATOM 1374 O O . LEU A 1 175 ? -18.421 5.840 -6.144 1.00 82.81 175 LEU A O 1
ATOM 1378 N N . ILE A 1 176 ? -20.009 5.388 -4.636 1.00 76.94 176 ILE A N 1
ATOM 1379 C CA . ILE A 1 176 ? -21.094 5.442 -5.618 1.00 76.94 176 ILE A CA 1
ATOM 1380 C C . ILE A 1 176 ? -21.470 6.914 -5.819 1.00 76.94 176 ILE A C 1
ATOM 1382 O O . ILE A 1 176 ? -21.953 7.587 -4.898 1.00 76.94 176 ILE A O 1
ATOM 1386 N N . SER A 1 177 ? -21.267 7.432 -7.031 1.00 59.78 177 SER A N 1
ATOM 1387 C CA . SER A 1 177 ? -21.759 8.754 -7.407 1.00 59.78 177 SER A CA 1
ATOM 1388 C C . SER A 1 177 ? -23.286 8.706 -7.517 1.00 59.78 177 SER A C 1
ATOM 1390 O O . SER A 1 177 ? -23.865 8.167 -8.453 1.00 59.78 177 SER A O 1
ATOM 1392 N N . SER A 1 178 ? -23.988 9.259 -6.527 1.00 49.22 178 SER A N 1
ATOM 1393 C CA . SER A 1 178 ? -25.420 9.507 -6.688 1.00 49.22 178 SER A CA 1
ATOM 1394 C C . SER A 1 178 ? -25.589 10.742 -7.571 1.00 49.22 178 SER A C 1
ATOM 1396 O O . SER A 1 178 ? -25.449 11.865 -7.084 1.00 49.22 178 SER A O 1
ATOM 1398 N N . THR A 1 179 ? -25.893 10.557 -8.852 1.00 40.41 179 THR A N 1
ATOM 1399 C CA . THR A 1 179 ? -26.444 11.613 -9.708 1.00 40.41 179 THR A CA 1
ATOM 1400 C C . THR A 1 179 ? -27.876 11.920 -9.265 1.00 40.41 179 THR A C 1
ATOM 1402 O O . THR A 1 179 ? -28.847 11.514 -9.890 1.00 40.41 179 THR A O 1
ATOM 1405 N N . SER A 1 180 ? -28.045 12.639 -8.156 1.00 36.72 180 SER A N 1
ATOM 1406 C CA . SER A 1 180 ? -29.311 13.329 -7.912 1.00 36.72 180 SER A CA 1
ATOM 1407 C C . SER A 1 180 ? -29.264 14.645 -8.681 1.00 36.72 180 SER A C 1
ATOM 1409 O O . SER A 1 180 ? -28.553 15.564 -8.273 1.00 36.72 180 SER A O 1
ATOM 1411 N N . HIS A 1 181 ? -29.994 14.732 -9.796 1.00 36.69 181 HIS A N 1
ATOM 1412 C CA . HIS A 1 181 ? -30.414 16.018 -10.348 1.00 36.69 181 HIS A CA 1
ATOM 1413 C C . HIS A 1 181 ? -31.133 16.783 -9.234 1.00 36.69 181 HIS A C 1
ATOM 1415 O O . HIS A 1 181 ? -32.235 16.418 -8.835 1.00 36.69 181 HIS A O 1
ATOM 1421 N N . VAL A 1 182 ? -30.469 17.790 -8.673 1.00 37.88 182 VAL A N 1
ATOM 1422 C CA . VAL A 1 182 ? -31.125 18.771 -7.814 1.00 37.88 182 VAL A CA 1
ATOM 1423 C C . VAL A 1 182 ? -31.540 19.900 -8.742 1.00 37.88 182 VAL A C 1
ATOM 1425 O O . VAL A 1 182 ? -30.692 20.647 -9.230 1.00 37.88 182 VAL A O 1
ATOM 1428 N N . ASP A 1 183 ? -32.838 19.980 -9.024 1.00 32.50 183 ASP A N 1
ATOM 1429 C CA . ASP A 1 183 ? -33.439 21.155 -9.640 1.00 32.50 183 ASP A CA 1
ATOM 1430 C C . ASP A 1 183 ? -33.158 22.358 -8.735 1.00 32.50 183 ASP A C 1
ATOM 1432 O O . ASP A 1 183 ? -33.654 22.455 -7.610 1.00 32.50 183 ASP A O 1
ATOM 1436 N N . ASN A 1 184 ? -32.312 23.271 -9.211 1.00 36.59 184 ASN A N 1
ATOM 1437 C CA . ASN A 1 184 ? -32.024 24.526 -8.531 1.00 36.59 184 ASN A CA 1
ATOM 1438 C C . ASN A 1 184 ? -33.229 25.461 -8.664 1.00 36.59 184 ASN A C 1
ATOM 1440 O O . ASN A 1 184 ? -33.237 26.368 -9.494 1.00 36.59 184 ASN A O 1
ATOM 1444 N N . HIS A 1 185 ? -34.231 25.282 -7.807 1.00 36.19 185 HIS A N 1
ATOM 1445 C CA . HIS A 1 185 ? -35.176 26.343 -7.499 1.00 36.19 185 HIS A CA 1
ATOM 1446 C C . HIS A 1 185 ? -35.186 26.627 -5.999 1.00 36.19 185 HIS A C 1
ATOM 1448 O O . HIS A 1 185 ? -35.786 25.906 -5.215 1.00 36.19 185 HIS A O 1
ATOM 1454 N N . HIS A 1 186 ? -34.548 27.757 -5.671 1.00 39.56 186 HIS A N 1
ATOM 1455 C CA . HIS A 1 186 ? -34.646 28.521 -4.427 1.00 39.56 186 HIS A CA 1
ATOM 1456 C C . HIS A 1 186 ? -34.076 27.858 -3.171 1.00 39.56 186 HIS A C 1
ATOM 1458 O O . HIS A 1 186 ? -34.578 26.845 -2.716 1.00 39.56 186 HIS A O 1
ATOM 1464 N N . LEU A 1 187 ? -33.089 28.524 -2.561 1.00 35.03 187 LEU A N 1
ATOM 1465 C CA . LEU A 1 187 ? -33.096 28.913 -1.144 1.00 35.03 187 LEU A CA 1
ATOM 1466 C C . LEU A 1 187 ? -31.903 29.856 -0.888 1.00 35.03 187 LEU A C 1
ATOM 1468 O O . LEU A 1 187 ? -30.742 29.455 -0.911 1.00 35.03 187 LEU A O 1
ATOM 1472 N N . HIS A 1 188 ? -32.205 31.138 -0.672 1.00 37.47 188 HIS A N 1
ATOM 1473 C CA . HIS A 1 188 ? -31.316 32.071 0.017 1.00 37.47 188 HIS A CA 1
ATOM 1474 C C . HIS A 1 188 ? -31.380 31.770 1.517 1.00 37.47 188 HIS A C 1
ATOM 1476 O O . HIS A 1 188 ? -32.456 31.826 2.107 1.00 37.47 188 HIS A O 1
ATOM 1482 N N . GLY A 1 189 ? -30.234 31.482 2.129 1.00 28.31 189 GLY A N 1
ATOM 1483 C CA . GLY A 1 189 ? -30.111 31.323 3.572 1.00 28.31 189 GLY A CA 1
ATOM 1484 C C . GLY A 1 189 ? -28.647 31.359 3.989 1.00 28.31 189 GLY A C 1
ATOM 1485 O O . GLY A 1 189 ? -27.892 30.441 3.691 1.00 28.31 189 GLY A O 1
ATOM 1486 N N . HIS A 1 190 ? -28.252 32.445 4.649 1.00 39.09 190 HIS A N 1
ATOM 1487 C CA . HIS A 1 190 ? -26.991 32.544 5.372 1.00 39.09 190 HIS A CA 1
ATOM 1488 C C . HIS A 1 190 ? -27.070 31.691 6.645 1.00 39.09 190 HIS A C 1
ATOM 1490 O O . HIS A 1 190 ? -27.991 31.872 7.438 1.00 39.09 190 HIS A O 1
ATOM 1496 N N . SER A 1 191 ? -26.089 3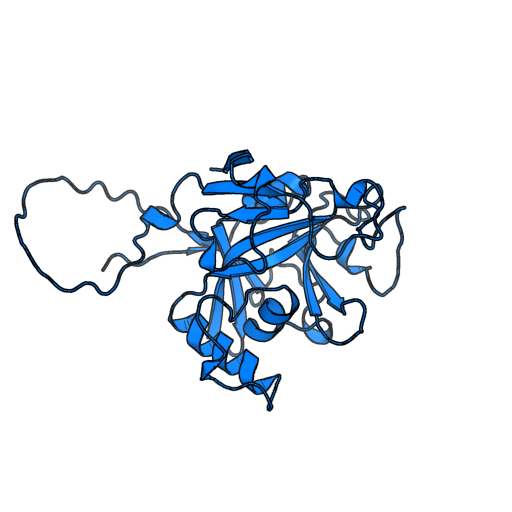0.816 6.870 1.00 29.17 191 SER A N 1
ATOM 1497 C CA . SER A 1 191 ? -25.780 30.294 8.204 1.00 29.17 191 SER A CA 1
ATOM 1498 C C . SER A 1 191 ? -24.275 30.067 8.331 1.00 29.17 191 SER A C 1
ATOM 1500 O O . SER A 1 191 ? -23.691 29.245 7.622 1.00 29.17 191 SER A O 1
ATOM 1502 N N . GLU A 1 192 ? -23.669 30.845 9.221 1.00 37.38 192 GLU A N 1
ATOM 1503 C CA . GLU A 1 192 ? -22.345 30.628 9.789 1.00 37.38 192 GLU A CA 1
ATOM 1504 C C . GLU A 1 192 ? -22.414 29.387 10.681 1.00 37.38 192 GLU A C 1
ATOM 1506 O O . GLU A 1 192 ? -23.109 29.420 11.683 1.00 37.38 192 GLU A O 1
ATOM 1511 N N . ASP A 1 193 ? -21.769 28.292 10.277 1.00 31.30 193 ASP A N 1
ATOM 1512 C CA . ASP A 1 193 ? -21.244 27.241 11.160 1.00 31.30 193 ASP A CA 1
ATOM 1513 C C . ASP A 1 193 ? -20.478 26.231 10.294 1.00 31.30 193 ASP A C 1
ATOM 1515 O O . ASP A 1 193 ? -21.035 25.377 9.603 1.00 31.30 193 ASP A O 1
ATOM 1519 N N . GLY A 1 194 ? -19.154 26.384 10.270 1.00 33.78 194 GLY A N 1
ATOM 1520 C CA . GLY A 1 194 ? -18.242 25.545 9.502 1.00 33.78 194 GLY A CA 1
ATOM 1521 C C . GLY A 1 194 ? -18.001 24.208 10.189 1.00 33.78 194 GLY A C 1
ATOM 1522 O O . GLY A 1 194 ? -16.955 24.021 10.807 1.00 33.78 194 GLY A O 1
ATOM 1523 N N . ASN A 1 195 ? -18.942 23.269 10.087 1.00 35.56 195 ASN A N 1
ATOM 1524 C CA . ASN A 1 195 ? -18.682 21.889 10.477 1.00 35.56 195 ASN A CA 1
ATOM 1525 C C . ASN A 1 195 ? -19.566 20.883 9.730 1.00 35.56 195 ASN A C 1
ATOM 1527 O O . ASN A 1 195 ? -20.756 21.100 9.542 1.00 35.56 195 ASN A O 1
ATOM 1531 N N . ALA A 1 196 ? -18.947 19.755 9.381 1.00 36.69 196 ALA A N 1
ATOM 1532 C CA . ALA A 1 196 ? -19.500 18.606 8.668 1.00 36.69 196 ALA A CA 1
ATOM 1533 C C . ALA A 1 196 ? -19.842 18.817 7.179 1.00 36.69 196 ALA A C 1
ATOM 1535 O O . ALA A 1 196 ? -20.736 19.562 6.803 1.00 36.69 196 ALA A O 1
ATOM 1536 N N . ILE A 1 197 ? -19.115 18.051 6.359 1.00 34.72 197 ILE A N 1
ATOM 1537 C CA . ILE A 1 197 ? -19.481 17.354 5.116 1.00 34.72 197 ILE A CA 1
ATOM 1538 C C . ILE A 1 197 ? -18.267 17.473 4.175 1.00 34.72 197 ILE A C 1
ATOM 1540 O O . ILE A 1 197 ? -18.142 18.417 3.399 1.00 34.72 197 ILE A O 1
ATOM 1544 N N . ALA A 1 198 ? -17.364 16.486 4.217 1.00 37.88 198 ALA A N 1
ATOM 1545 C CA . ALA A 1 198 ? -16.588 16.157 3.024 1.00 37.88 198 ALA A CA 1
ATOM 1546 C C . ALA A 1 198 ? -17.617 15.660 1.997 1.00 37.88 198 ALA A C 1
ATOM 1548 O O . ALA A 1 198 ? -18.112 14.536 2.080 1.00 37.88 198 ALA A O 1
ATOM 1549 N N . THR A 1 199 ? -18.087 16.568 1.144 1.00 41.06 199 THR A N 1
ATOM 1550 C CA . THR A 1 199 ? -19.179 16.320 0.201 1.00 41.06 199 THR A CA 1
ATOM 1551 C C . THR A 1 199 ? -18.750 15.232 -0.778 1.00 41.06 199 THR A C 1
ATOM 1553 O O . THR A 1 199 ? -17.590 15.176 -1.180 1.00 41.06 199 THR A O 1
ATOM 1556 N N . LYS A 1 200 ? -19.691 14.374 -1.207 1.00 40.50 200 LYS A N 1
ATOM 1557 C CA . LYS A 1 200 ? -19.524 13.345 -2.263 1.00 40.50 200 LYS A CA 1
ATOM 1558 C C . LYS A 1 200 ? -18.712 13.810 -3.487 1.00 40.50 200 LYS A C 1
ATOM 1560 O O . LYS A 1 200 ? -18.122 12.999 -4.190 1.00 40.50 200 LYS A O 1
ATOM 1565 N N . GLN A 1 201 ? -18.668 15.116 -3.725 1.00 39.72 201 GLN A N 1
ATOM 1566 C CA . GLN A 1 201 ? -17.940 15.779 -4.797 1.00 39.72 201 GLN A CA 1
ATOM 1567 C C . GLN A 1 201 ? -16.407 15.727 -4.649 1.00 39.72 201 GLN A C 1
ATOM 1569 O O . GLN A 1 201 ? -15.706 15.863 -5.641 1.00 39.72 201 GLN A O 1
ATOM 1574 N N . GLN A 1 202 ? -15.866 15.490 -3.447 1.00 49.84 202 GLN A N 1
ATOM 1575 C CA . GLN A 1 202 ? -14.417 15.490 -3.197 1.00 49.84 202 GLN A CA 1
ATOM 1576 C C . GLN A 1 202 ? -13.696 14.204 -3.645 1.00 49.84 202 GLN A C 1
ATOM 1578 O O . GLN A 1 202 ? -12.462 14.180 -3.670 1.00 49.84 202 GLN A O 1
ATOM 1583 N N . TYR A 1 203 ? -14.460 13.153 -3.960 1.00 53.53 203 TYR A N 1
ATOM 1584 C CA . TYR A 1 203 ? -13.968 11.843 -4.408 1.00 53.53 203 TYR A CA 1
ATOM 1585 C C . TYR A 1 203 ? -14.638 11.374 -5.708 1.00 53.53 203 TYR A C 1
ATOM 1587 O O . TYR A 1 203 ? -14.303 10.307 -6.207 1.00 53.53 203 TYR A O 1
ATOM 1595 N N . CYS A 1 204 ? -15.570 12.155 -6.260 1.00 52.16 204 CYS A N 1
ATOM 1596 C CA . CYS A 1 204 ? -16.213 11.893 -7.543 1.00 52.16 204 CYS A CA 1
ATOM 1597 C C . CYS A 1 204 ? -15.594 12.818 -8.597 1.00 52.16 204 CYS A C 1
ATOM 1599 O O . CYS A 1 204 ? -15.864 14.019 -8.593 1.00 52.16 204 CYS A O 1
ATOM 1601 N N . GLY A 1 205 ? -14.776 12.264 -9.489 1.00 64.31 205 GLY A N 1
ATOM 1602 C CA . GLY A 1 205 ? -14.122 13.001 -10.567 1.00 64.31 205 GLY A CA 1
ATOM 1603 C C . GLY A 1 205 ? -12.617 12.771 -10.603 1.00 64.31 205 GLY A C 1
ATOM 1604 O O . GLY A 1 205 ? -12.072 12.005 -9.818 1.00 64.31 205 GLY A O 1
ATOM 1605 N N . SER A 1 206 ? -11.943 13.474 -11.510 1.00 78.38 206 SER A N 1
ATOM 1606 C CA . SER A 1 206 ? -10.534 13.228 -11.785 1.00 78.38 206 SER A CA 1
ATOM 1607 C C . SER A 1 206 ? -9.598 13.717 -10.675 1.00 78.38 206 SER A C 1
ATOM 1609 O O . SER A 1 206 ? -9.630 14.896 -10.307 1.00 78.38 206 SER A O 1
ATOM 1611 N N . TYR A 1 207 ? -8.691 12.860 -10.216 1.00 87.00 207 TYR A N 1
ATOM 1612 C CA . TYR A 1 207 ? -7.702 13.178 -9.188 1.00 87.00 207 TYR A CA 1
ATOM 1613 C C . TYR A 1 207 ? -6.435 13.775 -9.784 1.00 87.00 207 TYR A C 1
ATOM 1615 O O . TYR A 1 207 ? -5.886 13.265 -10.760 1.00 87.00 207 TYR A O 1
ATOM 1623 N N . LYS A 1 208 ? -5.928 14.838 -9.158 1.00 93.00 208 LYS A N 1
ATOM 1624 C CA . LYS A 1 208 ? -4.641 15.430 -9.519 1.00 93.00 208 LYS A CA 1
ATOM 1625 C C . LYS A 1 208 ? -3.501 14.595 -8.931 1.00 93.00 208 LYS A C 1
ATOM 1627 O O . LYS A 1 208 ? -3.154 14.757 -7.757 1.00 93.00 208 LYS A O 1
ATOM 1632 N N . ILE A 1 209 ? -2.914 13.712 -9.734 1.00 95.44 209 ILE A N 1
ATOM 1633 C CA . ILE A 1 209 ? -1.881 12.763 -9.298 1.00 95.44 209 ILE A CA 1
ATOM 1634 C C . ILE A 1 209 ? -0.507 13.218 -9.789 1.00 95.44 209 ILE A C 1
ATOM 1636 O O . ILE A 1 209 ? -0.318 13.463 -10.977 1.00 95.44 209 ILE A O 1
ATOM 1640 N N . SER A 1 210 ? 0.468 13.299 -8.882 1.00 96.69 210 SER A N 1
ATOM 1641 C CA . SER A 1 210 ? 1.887 13.409 -9.247 1.00 96.69 210 SER A CA 1
ATOM 1642 C C . SER A 1 210 ? 2.526 12.027 -9.283 1.00 96.69 210 SER A C 1
ATOM 1644 O O . SER A 1 210 ? 2.317 11.234 -8.365 1.00 96.69 210 SER A O 1
ATOM 1646 N N . ALA A 1 211 ? 3.319 11.772 -10.323 1.00 97.19 211 ALA A N 1
ATOM 1647 C CA . ALA A 1 211 ? 4.245 10.649 -10.395 1.00 97.19 211 ALA A CA 1
ATOM 1648 C C . ALA A 1 211 ? 5.660 11.140 -10.051 1.00 97.19 211 ALA A C 1
ATOM 1650 O O . ALA A 1 211 ? 6.176 12.051 -10.700 1.00 97.19 211 ALA A O 1
ATOM 1651 N N . CYS A 1 212 ? 6.289 10.564 -9.029 1.00 97.38 212 CYS A N 1
ATOM 1652 C CA . CYS A 1 212 ? 7.610 10.967 -8.548 1.00 97.38 212 CYS A CA 1
ATOM 1653 C C . CYS A 1 212 ? 8.462 9.761 -8.105 1.00 97.38 212 CYS A C 1
ATOM 1655 O O . CYS A 1 212 ? 7.948 8.644 -8.028 1.00 97.38 212 CYS A O 1
ATOM 1657 N N . PRO A 1 213 ? 9.763 9.950 -7.821 1.00 97.88 213 PRO A N 1
ATOM 1658 C CA . PRO A 1 213 ? 10.619 8.911 -7.260 1.00 97.88 213 PRO A CA 1
ATOM 1659 C C . PRO A 1 213 ? 10.052 8.265 -5.992 1.00 97.88 213 PRO A C 1
ATOM 1661 O O . PRO A 1 213 ? 9.442 8.931 -5.143 1.00 97.88 213 PRO A O 1
ATOM 1664 N N . ARG A 1 214 ? 10.286 6.957 -5.868 1.00 97.94 214 ARG A N 1
ATOM 1665 C CA . ARG A 1 214 ? 9.924 6.154 -4.690 1.00 97.94 214 ARG A CA 1
ATOM 1666 C C . ARG A 1 214 ? 10.856 6.448 -3.515 1.00 97.94 214 ARG A C 1
ATOM 1668 O O . ARG A 1 214 ? 11.942 6.999 -3.675 1.00 97.94 214 ARG A O 1
ATOM 1675 N N . ILE A 1 215 ? 10.415 6.102 -2.314 1.00 95.81 215 ILE A N 1
ATOM 1676 C CA . ILE A 1 215 ? 11.079 6.457 -1.058 1.00 95.81 215 ILE A CA 1
ATOM 1677 C C . ILE A 1 215 ? 11.964 5.302 -0.575 1.00 95.81 215 ILE A C 1
ATOM 1679 O O . ILE A 1 215 ? 11.526 4.156 -0.531 1.00 95.81 215 ILE A O 1
ATOM 1683 N N . ASN A 1 216 ? 13.174 5.621 -0.100 1.00 93.94 216 ASN A N 1
ATOM 1684 C CA . ASN A 1 216 ? 14.118 4.676 0.519 1.00 93.94 216 ASN A CA 1
ATOM 1685 C C . ASN A 1 216 ? 14.569 3.527 -0.403 1.00 93.94 216 ASN A C 1
ATOM 1687 O O . ASN A 1 216 ? 14.732 2.391 0.050 1.00 93.94 216 ASN A O 1
ATOM 1691 N N . ILE A 1 217 ? 14.789 3.819 -1.687 1.00 95.31 217 ILE A N 1
ATOM 1692 C CA . ILE A 1 217 ? 15.286 2.852 -2.678 1.00 95.31 217 ILE A CA 1
ATOM 1693 C C . ILE A 1 217 ? 16.609 3.289 -3.323 1.00 95.31 217 ILE A C 1
ATOM 1695 O O . ILE A 1 217 ? 16.884 2.952 -4.468 1.00 95.31 217 ILE A O 1
ATOM 1699 N N . ASP A 1 218 ? 17.457 4.024 -2.594 1.00 95.38 218 ASP A N 1
ATOM 1700 C CA . ASP A 1 218 ? 18.736 4.549 -3.112 1.00 95.38 218 ASP A CA 1
ATOM 1701 C C . ASP A 1 218 ? 19.688 3.464 -3.644 1.00 95.38 218 ASP A C 1
ATOM 1703 O O . ASP A 1 218 ? 20.553 3.744 -4.473 1.00 95.38 218 ASP A O 1
ATOM 1707 N N . TYR A 1 219 ? 19.508 2.222 -3.187 1.00 94.44 219 TYR A N 1
ATOM 1708 C CA . TYR A 1 219 ? 20.251 1.045 -3.634 1.00 94.44 219 TYR A CA 1
ATOM 1709 C C . TYR A 1 219 ? 19.851 0.554 -5.036 1.00 94.44 219 TYR A C 1
ATOM 1711 O O . TYR A 1 219 ? 20.535 -0.303 -5.586 1.00 94.44 219 TYR A O 1
ATOM 1719 N N . ALA A 1 220 ? 18.749 1.047 -5.608 1.00 96.38 220 ALA A N 1
ATOM 1720 C CA . ALA A 1 220 ? 18.148 0.507 -6.827 1.00 96.38 220 ALA A CA 1
ATOM 1721 C C . ALA A 1 220 ? 18.713 1.111 -8.130 1.00 96.38 220 ALA A C 1
ATOM 1723 O O . ALA A 1 220 ? 18.086 0.997 -9.181 1.00 96.38 220 ALA A O 1
ATOM 1724 N N . GLU A 1 221 ? 19.887 1.747 -8.081 1.00 96.44 221 GLU A N 1
ATOM 1725 C CA . GLU A 1 221 ? 20.548 2.352 -9.250 1.00 96.44 221 GLU A CA 1
ATOM 1726 C C . GLU A 1 221 ? 19.592 3.287 -10.019 1.00 96.44 221 GLU A C 1
ATOM 1728 O O . GLU A 1 221 ? 18.970 4.147 -9.399 1.00 96.44 221 GLU A O 1
ATOM 1733 N N . GLU A 1 222 ? 19.430 3.132 -11.338 1.00 96.75 222 GLU A N 1
ATOM 1734 C CA . GLU A 1 222 ? 18.545 3.964 -12.164 1.00 96.75 222 GLU A CA 1
ATOM 1735 C C . GLU A 1 222 ? 17.058 3.868 -11.775 1.00 96.75 222 GLU A C 1
ATOM 1737 O O . GLU A 1 222 ? 16.266 4.764 -12.071 1.00 96.75 222 GLU A O 1
ATOM 1742 N N . TRP A 1 223 ? 16.653 2.803 -11.075 1.00 97.81 223 TRP A N 1
ATOM 1743 C CA . TRP A 1 223 ? 15.266 2.603 -10.647 1.00 97.81 223 TRP A CA 1
ATOM 1744 C C . TRP A 1 223 ? 14.847 3.503 -9.491 1.00 97.81 223 TRP A C 1
ATOM 1746 O O . TRP A 1 223 ? 13.642 3.624 -9.233 1.00 97.81 223 TRP A O 1
ATOM 1756 N N . LYS A 1 224 ? 15.808 4.139 -8.809 1.00 96.69 224 LYS A N 1
ATOM 1757 C CA . LYS A 1 224 ? 15.513 5.126 -7.768 1.00 96.69 224 LYS A CA 1
ATOM 1758 C C . LYS A 1 224 ? 14.927 6.415 -8.337 1.00 96.69 224 LYS A C 1
ATOM 1760 O O . LYS A 1 224 ? 14.116 7.043 -7.671 1.00 96.69 224 LYS A O 1
ATOM 1765 N N . ASP A 1 225 ? 15.278 6.761 -9.576 1.00 96.56 225 ASP A N 1
ATOM 1766 C CA . ASP A 1 225 ? 14.863 8.007 -10.226 1.00 96.56 225 ASP A CA 1
ATOM 1767 C C . ASP A 1 225 ? 13.562 7.851 -11.035 1.00 96.56 225 ASP A C 1
ATOM 1769 O O . ASP A 1 225 ? 12.960 8.843 -11.454 1.00 96.56 225 ASP A O 1
ATOM 1773 N N . LYS A 1 226 ? 13.086 6.612 -11.238 1.00 97.25 226 LYS A N 1
ATOM 1774 C CA . LYS A 1 226 ? 11.836 6.350 -11.964 1.00 97.25 226 LYS A CA 1
ATOM 1775 C C . LYS A 1 226 ? 10.615 6.892 -11.202 1.00 97.25 226 LYS A C 1
ATOM 1777 O O . LYS A 1 226 ? 10.507 6.675 -9.991 1.00 97.25 226 LYS A O 1
ATOM 1782 N N . PRO A 1 227 ? 9.650 7.531 -11.893 1.00 97.12 227 PRO A N 1
ATOM 1783 C CA . PRO A 1 227 ? 8.490 8.162 -11.270 1.00 97.12 227 PRO A CA 1
ATOM 1784 C C . PRO A 1 227 ? 7.383 7.145 -10.928 1.00 97.12 227 PRO A C 1
ATOM 1786 O O . PRO A 1 227 ? 6.272 7.225 -11.438 1.00 97.12 227 PRO A O 1
ATOM 1789 N N . LEU A 1 228 ? 7.697 6.164 -10.079 1.00 98.06 228 LEU A N 1
ATOM 1790 C CA . LEU A 1 228 ? 6.818 5.036 -9.732 1.00 98.06 228 LEU A CA 1
ATOM 1791 C C . LEU A 1 228 ? 6.128 5.188 -8.365 1.00 98.06 228 LEU A C 1
ATOM 1793 O O . LEU A 1 228 ? 5.561 4.229 -7.846 1.00 98.06 228 LEU A O 1
ATOM 1797 N N . ARG A 1 229 ? 6.176 6.379 -7.760 1.00 98.50 229 ARG A N 1
ATOM 1798 C CA . ARG A 1 229 ? 5.358 6.768 -6.605 1.00 98.50 229 ARG A CA 1
ATOM 1799 C C . ARG A 1 229 ? 4.258 7.705 -7.071 1.00 98.50 229 ARG A C 1
ATOM 1801 O O . ARG A 1 229 ? 4.552 8.728 -7.684 1.00 98.50 229 ARG A O 1
ATOM 1808 N N . PHE A 1 230 ? 3.016 7.383 -6.737 1.00 98.19 230 PHE A N 1
ATOM 1809 C CA . PHE A 1 230 ? 1.845 8.157 -7.132 1.00 98.19 230 PHE A CA 1
ATOM 1810 C C . PHE A 1 230 ? 1.231 8.819 -5.901 1.00 98.19 230 PHE A C 1
ATOM 1812 O O . PHE A 1 230 ? 0.966 8.161 -4.894 1.00 98.19 230 PHE A O 1
ATOM 1819 N N . CYS A 1 231 ? 1.051 10.137 -5.957 1.00 98.19 231 CYS A N 1
ATOM 1820 C CA . CYS A 1 231 ? 0.563 10.942 -4.838 1.00 98.19 231 CYS A CA 1
ATOM 1821 C C . CYS A 1 231 ? -0.611 11.818 -5.263 1.00 98.19 231 CYS A C 1
ATOM 1823 O O . CYS A 1 231 ? -0.489 12.597 -6.211 1.00 98.19 231 CYS A O 1
ATOM 1825 N N . TRP A 1 232 ? -1.706 11.777 -4.504 1.00 96.44 232 TRP A N 1
ATOM 1826 C CA . TRP A 1 232 ? -2.828 12.687 -4.708 1.00 96.44 232 TRP A CA 1
ATOM 1827 C C . TRP A 1 232 ? -2.512 14.083 -4.152 1.00 96.44 232 TRP A C 1
ATOM 1829 O O . TRP A 1 232 ? -2.455 14.308 -2.940 1.00 96.44 232 TRP A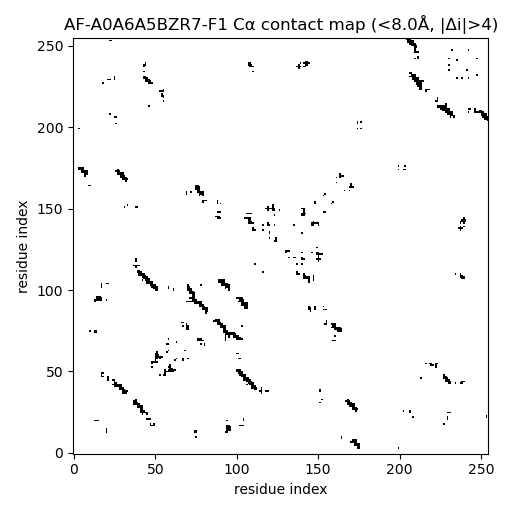 O 1
ATOM 1839 N N . LEU A 1 233 ? -2.310 15.054 -5.045 1.00 94.31 233 LEU A N 1
ATOM 1840 C CA . LEU A 1 233 ? -1.860 16.401 -4.690 1.00 94.31 233 LEU A CA 1
ATOM 1841 C C . LEU A 1 233 ? -2.890 17.208 -3.888 1.00 94.31 233 LEU A C 1
ATOM 1843 O O . LEU A 1 233 ? -2.494 17.993 -3.020 1.00 94.31 233 LEU A O 1
ATOM 1847 N N . ASP A 1 234 ? -4.188 16.988 -4.105 1.00 92.75 234 ASP A N 1
ATOM 1848 C CA . ASP A 1 234 ? -5.248 17.664 -3.339 1.00 92.75 234 ASP A CA 1
ATOM 1849 C C . ASP A 1 234 ? -5.356 17.132 -1.902 1.00 92.75 234 ASP A C 1
ATOM 1851 O O . ASP A 1 234 ? -5.993 17.754 -1.055 1.00 92.75 234 ASP A O 1
ATOM 1855 N N . ARG A 1 235 ? -4.704 15.998 -1.609 1.00 94.75 235 ARG A N 1
ATOM 1856 C CA . ARG A 1 235 ? -4.620 15.363 -0.284 1.00 94.75 235 ARG A CA 1
ATOM 1857 C C . ARG A 1 235 ? -3.197 15.318 0.267 1.00 94.75 235 ARG A C 1
ATOM 1859 O O . ARG A 1 235 ? -2.883 14.518 1.144 1.00 94.75 235 ARG A O 1
ATOM 1866 N N . LYS A 1 236 ? -2.339 16.249 -0.167 1.00 94.81 236 LYS A N 1
ATOM 1867 C CA . LYS A 1 236 ? -0.916 16.317 0.216 1.00 94.81 236 LYS A CA 1
ATOM 1868 C C . LYS A 1 236 ? -0.624 16.316 1.727 1.00 94.81 236 LYS A C 1
ATOM 1870 O O . LYS A 1 236 ? 0.491 15.990 2.122 1.00 94.81 236 LYS A O 1
ATOM 1875 N N . ALA A 1 237 ? -1.590 16.708 2.563 1.00 97.06 237 ALA A N 1
ATOM 1876 C CA . ALA A 1 237 ? -1.456 16.713 4.021 1.00 97.06 237 ALA A CA 1
ATOM 1877 C C . ALA A 1 237 ? -1.397 15.300 4.631 1.00 97.06 237 ALA A C 1
ATOM 1879 O O . ALA A 1 237 ? -0.845 15.148 5.714 1.00 97.06 237 ALA A O 1
ATOM 1880 N N . TYR A 1 238 ? -1.932 14.291 3.937 1.00 97.94 238 TYR A N 1
ATOM 1881 C CA . TYR A 1 238 ? -1.977 12.897 4.393 1.00 97.94 238 TYR A CA 1
ATOM 1882 C C . TYR A 1 238 ? -0.824 12.042 3.847 1.00 97.94 238 TYR A C 1
ATOM 1884 O O . TYR A 1 238 ? -0.675 10.889 4.240 1.00 97.94 238 TYR A O 1
ATOM 1892 N N . LEU A 1 239 ? -0.002 12.579 2.936 1.00 98.31 239 LEU A N 1
ATOM 1893 C CA . LEU A 1 239 ? 1.111 11.835 2.343 1.00 98.31 239 LEU A CA 1
ATOM 1894 C C . LEU A 1 239 ? 2.173 11.506 3.398 1.00 98.31 239 LEU A C 1
ATOM 1896 O O . LEU A 1 239 ? 2.509 12.326 4.254 1.00 98.31 239 LEU A O 1
ATOM 1900 N N . SER A 1 240 ? 2.772 10.323 3.283 1.00 97.06 240 SER A N 1
ATOM 1901 C CA . SER A 1 240 ? 3.869 9.874 4.145 1.00 97.06 240 SER A CA 1
ATOM 1902 C C . SER A 1 240 ? 5.146 10.692 3.962 1.00 97.06 240 SER A C 1
ATOM 1904 O O . SER A 1 240 ? 5.936 10.833 4.896 1.00 97.06 240 SER A O 1
ATOM 1906 N N . CYS A 1 241 ? 5.348 11.249 2.769 1.00 96.75 241 CYS A N 1
ATOM 1907 C CA . CYS A 1 241 ? 6.449 12.142 2.452 1.00 96.75 241 CYS A CA 1
ATOM 1908 C C . CYS A 1 241 ? 5.982 13.215 1.468 1.00 96.75 241 CYS A C 1
ATOM 1910 O O . CYS A 1 241 ? 5.110 12.985 0.630 1.00 96.75 241 CYS A O 1
ATOM 1912 N N . GLN A 1 242 ? 6.590 14.398 1.535 1.00 94.75 242 GLN A N 1
ATOM 1913 C CA . GLN A 1 242 ? 6.298 15.464 0.583 1.00 94.75 242 GLN A CA 1
ATOM 1914 C C . GLN A 1 242 ? 6.701 15.052 -0.840 1.00 94.75 242 GLN A C 1
ATOM 1916 O O . GLN A 1 242 ? 7.685 14.340 -1.051 1.00 94.75 242 GLN A O 1
ATOM 1921 N N . VAL A 1 243 ? 5.935 15.509 -1.831 1.00 95.06 243 VAL A N 1
ATOM 1922 C CA . VAL A 1 243 ? 6.309 15.365 -3.244 1.00 95.06 243 VAL A CA 1
ATOM 1923 C C . VAL A 1 243 ? 7.518 16.272 -3.513 1.00 95.06 243 VAL A C 1
ATOM 1925 O O . VAL A 1 243 ? 7.454 17.462 -3.168 1.00 95.06 243 VAL A O 1
ATOM 1928 N N . PRO A 1 244 ? 8.617 15.768 -4.111 1.00 94.25 244 PRO A N 1
ATOM 1929 C CA . PRO A 1 244 ? 9.780 16.598 -4.403 1.00 94.25 244 PRO A CA 1
ATOM 1930 C C . PRO A 1 244 ? 9.411 17.761 -5.329 1.00 94.25 244 PRO A C 1
ATOM 1932 O O . PRO A 1 244 ? 8.583 17.616 -6.228 1.00 94.25 244 PRO A O 1
ATOM 1935 N N . THR A 1 245 ? 10.029 18.927 -5.128 1.00 92.06 245 THR A N 1
ATOM 1936 C CA . THR A 1 245 ? 9.638 20.173 -5.815 1.00 92.06 245 THR A CA 1
ATOM 1937 C C . THR A 1 245 ? 9.609 20.045 -7.340 1.00 92.06 245 THR A C 1
ATOM 1939 O O . THR A 1 245 ? 8.668 20.539 -7.955 1.00 92.06 245 THR A O 1
ATOM 1942 N N . ALA A 1 246 ? 10.560 19.315 -7.933 1.00 91.12 246 ALA A N 1
ATOM 1943 C CA . ALA A 1 246 ? 10.623 19.073 -9.378 1.00 91.12 246 ALA A CA 1
ATOM 1944 C C . ALA A 1 246 ? 9.384 18.350 -9.949 1.00 91.12 246 ALA A C 1
ATOM 1946 O O . ALA A 1 246 ? 9.081 18.496 -11.128 1.00 91.12 246 ALA A O 1
ATOM 1947 N N . PHE A 1 24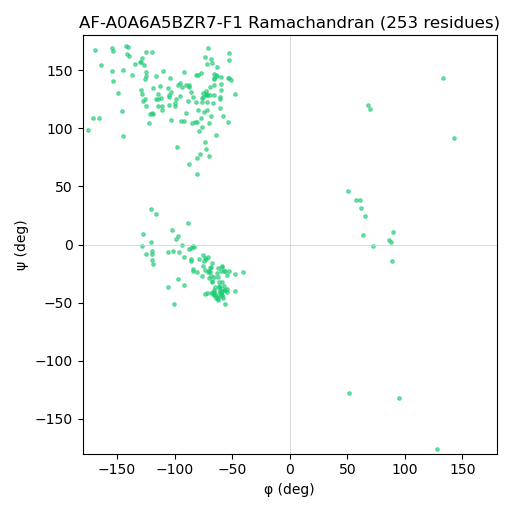7 ? 8.636 17.619 -9.117 1.00 91.06 247 PHE A N 1
ATOM 1948 C CA . PHE A 1 247 ? 7.484 16.811 -9.532 1.00 91.06 247 PHE A CA 1
ATOM 1949 C C . PHE A 1 247 ? 6.135 17.425 -9.139 1.00 91.06 247 PHE A C 1
ATOM 1951 O O . PHE A 1 247 ? 5.094 16.953 -9.583 1.00 91.06 247 PHE A O 1
ATOM 1958 N N . LYS A 1 248 ? 6.121 18.528 -8.374 1.00 83.50 248 LYS A N 1
ATOM 1959 C CA . LYS A 1 248 ? 4.874 19.203 -7.953 1.00 83.50 248 LYS A CA 1
ATOM 1960 C C . LYS A 1 248 ? 4.046 19.737 -9.124 1.00 83.50 248 LYS A C 1
ATOM 1962 O O . LYS A 1 248 ? 2.827 19.836 -9.008 1.00 83.50 248 LYS A O 1
ATOM 1967 N N . ASN A 1 249 ? 4.706 20.067 -10.232 1.00 82.56 249 ASN A N 1
ATOM 1968 C CA . ASN A 1 249 ? 4.068 20.553 -11.457 1.00 82.56 249 ASN A CA 1
ATOM 1969 C C . ASN A 1 249 ? 3.935 19.463 -12.532 1.00 82.56 249 ASN A C 1
ATOM 1971 O O . ASN A 1 249 ? 3.307 19.713 -13.553 1.00 82.56 249 ASN A O 1
ATOM 1975 N N . ASN A 1 250 ? 4.494 18.271 -12.294 1.00 80.00 250 ASN A N 1
ATOM 1976 C CA . ASN A 1 250 ? 4.381 17.118 -13.180 1.00 80.00 250 ASN A CA 1
ATOM 1977 C C . ASN A 1 250 ? 3.267 16.207 -12.655 1.00 80.00 250 ASN A C 1
ATOM 1979 O O . ASN A 1 250 ? 3.501 15.298 -11.852 1.00 80.00 250 ASN A O 1
ATOM 1983 N N . TRP A 1 251 ? 2.037 16.539 -13.033 1.00 87.75 251 TRP A N 1
ATOM 1984 C CA . TRP A 1 251 ? 0.838 15.829 -12.614 1.00 87.75 251 TRP A CA 1
ATOM 1985 C C . TRP A 1 251 ? -0.082 15.571 -13.801 1.00 87.75 251 TRP A C 1
ATOM 1987 O O . TRP A 1 251 ? -0.064 16.297 -14.793 1.00 87.75 251 TRP A O 1
ATOM 1997 N N . PHE A 1 252 ? -0.910 14.546 -13.663 1.00 87.06 252 PHE A N 1
ATOM 1998 C CA . PHE A 1 252 ? -1.975 14.209 -14.597 1.00 87.06 252 PHE A CA 1
ATOM 1999 C C . PHE A 1 252 ? -3.287 14.045 -13.836 1.00 87.06 252 PHE A C 1
ATOM 2001 O O . PHE A 1 252 ? -3.304 13.862 -12.616 1.00 87.06 252 PHE A O 1
ATOM 2008 N N . TYR A 1 253 ? -4.385 14.144 -14.574 1.00 84.31 253 TYR A N 1
ATOM 2009 C CA . TYR A 1 253 ? -5.696 13.771 -14.076 1.00 84.31 253 TYR A CA 1
ATOM 2010 C C . TYR A 1 253 ? -5.904 12.281 -14.300 1.00 84.31 253 TYR A C 1
ATOM 2012 O O . TYR A 1 253 ? -5.665 11.791 -15.404 1.00 84.31 253 TYR A O 1
ATOM 2020 N N . TYR A 1 254 ? -6.343 11.578 -13.263 1.00 78.00 254 TYR A N 1
ATOM 2021 C CA . TYR A 1 254 ? -6.805 10.202 -13.387 1.00 78.00 254 TYR A CA 1
ATO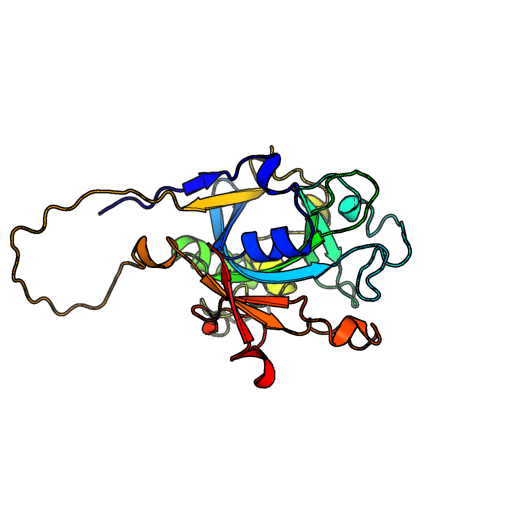M 2022 C C . TYR A 1 254 ? -8.292 10.147 -13.032 1.00 78.00 254 TYR A C 1
ATOM 2024 O O . TYR A 1 254 ? -8.635 10.704 -11.990 1.00 78.00 254 TYR A O 1
ATOM 2032 N N . PRO A 1 255 ? -9.154 9.611 -13.914 1.00 64.06 255 PRO A N 1
ATOM 2033 C CA . PRO A 1 255 ? -10.605 9.615 -13.731 1.00 64.06 255 PRO A CA 1
ATOM 2034 C C . PRO A 1 255 ? -11.075 8.840 -12.498 1.00 64.06 255 PRO A C 1
ATOM 2036 O O . PRO A 1 255 ? -10.361 7.908 -12.065 1.00 64.06 255 PRO A O 1
#

Sequence (255 aa):
MLATSFTRVPADFYEKDCETLAKELIGKVLVHVVNQKRVSGVIVEVEAYLGDEDKASHSYLGKQSQKNKSMYLPAGHVYIYKSFRGQNDCFNITSAKKEGIGAGVLIRALEPDLESFDLMKQNRLDMNPSLKADNISKYNVSAGPARLCHALKLSREEHDGIDMKHSEEIFLEELISSTSHVDNHHLHGHSEDGNAIATKQQYCGSYKISACPRINIDYAEEWKDKPLRFCWLDRKAYLSCQVPTAFKNNWFYYP

Secondary structure (DSSP, 8-state):
-----EEEPPGGGG-S-HHHHHHHHTTPEEEEEETTEEEEEEEEEEEEE-STT-TTSTTGGG---TTTGGGGSPTTBEEEEE-TTSS-EEEEEE--SSTT---EEEEEEEEE-HHHHHHHHHHHHHT-TT--GGG--TTTSS-SHHHHHHHHT--HHHHTT-BTTT-SSEEEEEE------------------------GGGTSS-EEEEEEPPSS-GGGGGGGSS--EEEEGGGGGG-SSPPPGGGTT-EEEE-

pLDDT: mean 87.57, std 19.01, range [28.31, 98.88]

Foldseek 3Di:
DDDWDKDFDALCLLADQQLVNQQVQQLKKKWFQDPNDIQIFGQFKKFWDRACCFLLDPRPVNDDDPQQQLLQDAFQWWAWHQPPVNPFIWIWTHRHNDRSGRIIMTGFWGQTDPVNLVQLLVLQCVVPVVDDSVVRDSQECRAGRRSVCSSSVHDCVPGRGDRQNPDPGIGIIHTDDPPDPDDPDDDDDDDDDPDDDPDSVVSPFWFWKWQAFDPPRPVRVPSRGGSRMIGGLVSQSNHSDHGPPVGNPVTDTDD

InterPro domains:
  IPR003180 Methylpurine-DNA glycosylase [MF_00527] (11-239)
  IPR003180 Methylpurine-DNA glycosylase [PF02245] (12-233)
  IPR003180 Methylpurine-DNA glycosylase [PTHR10429] (7-241)
  IPR003180 Methylpurine-DNA glycosylase [TIGR00567] (10-180)
  IPR003180 Methylpurine-DNA glycosylase [cd00540] (13-240)
  IPR011034 Formyl transferase-like, C-terminal domain superfamily [SSF50486] (7-236)
  IPR036995 Methylpurine-DNA glycosylase superfamily [G3DSA:3.10.300.10] (4-246)